Protein AF-0000000070201111 (afdb_homodimer)

Organism: Mizuhopecten yessoensis (NCBI:txid6573)

Structure (mmCIF, N/CA/C/O backbone):
data_AF-0000000070201111-model_v1
#
loop_
_entity.id
_entity.type
_entity.pdbx_description
1 polymer 'Uncharacterized protein'
#
loop_
_atom_site.group_PDB
_atom_site.id
_atom_site.type_symbol
_atom_site.label_atom_id
_atom_site.label_alt_id
_atom_site.label_comp_id
_atom_site.label_asym_id
_atom_site.label_entity_id
_atom_site.label_seq_id
_atom_site.pdbx_PDB_ins_code
_atom_site.Cartn_x
_atom_site.Cartn_y
_atom_site.Cartn_z
_atom_site.occupancy
_atom_site.B_iso_or_equiv
_atom_site.auth_seq_id
_atom_site.auth_comp_id
_atom_site.auth_asym_id
_atom_site.auth_atom_id
_atom_site.pdbx_PDB_model_num
ATOM 1 N N . MET A 1 1 ? -10.344 -22.188 -8.617 1 45.38 1 MET A N 1
ATOM 2 C CA . MET A 1 1 ? -10.422 -20.734 -8.617 1 45.38 1 MET A CA 1
ATOM 3 C C . MET A 1 1 ? -11.766 -20.266 -9.18 1 45.38 1 MET A C 1
ATOM 5 O O . MET A 1 1 ? -12.125 -20.609 -10.305 1 45.38 1 MET A O 1
ATOM 9 N N . GLN A 1 2 ? -12.688 -19.766 -8.352 1 54.12 2 GLN A N 1
ATOM 10 C CA . GLN A 1 2 ? -13.961 -19.328 -8.914 1 54.12 2 GLN A CA 1
ATOM 11 C C . GLN A 1 2 ? -13.805 -18.016 -9.68 1 54.12 2 GLN A C 1
ATOM 13 O O . GLN A 1 2 ? -13.219 -17.062 -9.18 1 54.12 2 GLN A O 1
ATOM 18 N N . GLN A 1 3 ? -14.055 -18 -10.938 1 60 3 GLN A N 1
ATOM 19 C CA . GLN A 1 3 ? -13.961 -16.906 -11.906 1 60 3 GLN A CA 1
ATOM 20 C C . GLN A 1 3 ? -14.594 -15.625 -11.359 1 60 3 GLN A C 1
ATOM 22 O O . GLN A 1 3 ? -14 -14.547 -11.438 1 60 3 GLN A O 1
ATOM 27 N N . PRO A 1 4 ? -15.648 -15.719 -10.875 1 56.75 4 PRO A N 1
ATOM 28 C CA . PRO A 1 4 ? -16.312 -14.484 -10.422 1 56.75 4 PRO A CA 1
ATOM 29 C C . PRO A 1 4 ? -15.508 -13.742 -9.359 1 56.75 4 PRO A C 1
ATOM 31 O O . PRO A 1 4 ? -15.516 -12.508 -9.32 1 56.75 4 PRO A O 1
ATOM 34 N N . THR A 1 5 ? -14.75 -14.5 -8.625 1 64.06 5 THR A N 1
ATOM 35 C CA . THR A 1 5 ? -13.992 -13.883 -7.539 1 64.06 5 THR A CA 1
ATOM 36 C C . THR A 1 5 ? -12.773 -13.148 -8.078 1 64.06 5 THR A C 1
ATOM 38 O O . THR A 1 5 ? -12.414 -12.078 -7.586 1 64.06 5 THR A O 1
ATOM 41 N N . VAL A 1 6 ? -12.305 -13.562 -9.297 1 72.06 6 VAL A N 1
ATOM 42 C CA . VAL A 1 6 ? -11.117 -12.938 -9.867 1 72.06 6 VAL A CA 1
ATOM 43 C C . VAL A 1 6 ? -11.5 -11.609 -10.516 1 72.06 6 VAL A C 1
ATOM 45 O O . VAL A 1 6 ? -10.688 -10.68 -10.57 1 72.06 6 VAL A O 1
ATOM 48 N N . SER A 1 7 ? -12.703 -11.578 -10.82 1 80.19 7 SER A N 1
ATOM 49 C CA . SER A 1 7 ? -13.188 -10.375 -11.477 1 80.19 7 SER A CA 1
ATOM 50 C C . SER A 1 7 ? -13.156 -9.172 -10.531 1 80.19 7 SER A C 1
ATOM 52 O O . SER A 1 7 ? -13.156 -8.023 -10.984 1 80.19 7 SER A O 1
ATOM 54 N N . GLU A 1 8 ? -13.078 -9.523 -9.281 1 86.69 8 GLU A N 1
ATOM 55 C CA . GLU A 1 8 ? -13.008 -8.422 -8.328 1 86.69 8 GLU A CA 1
ATOM 56 C C . GLU A 1 8 ? -11.727 -7.609 -8.516 1 86.69 8 GLU A C 1
ATOM 58 O O . GLU A 1 8 ? -11.68 -6.426 -8.18 1 86.69 8 GLU A O 1
ATOM 63 N N . LEU A 1 9 ? -10.758 -8.242 -9.109 1 90.5 9 LEU A N 1
ATOM 64 C CA . LEU A 1 9 ? -9.461 -7.598 -9.273 1 90.5 9 LEU A CA 1
ATOM 65 C C . LEU A 1 9 ? -9.555 -6.41 -10.219 1 90.5 9 LEU A C 1
ATOM 67 O O . LEU A 1 9 ? -8.82 -5.43 -10.078 1 90.5 9 LEU A O 1
ATOM 71 N N . HIS A 1 10 ? -10.602 -6.43 -11.039 1 87.88 10 HIS A N 1
ATOM 72 C CA . HIS A 1 10 ? -10.82 -5.34 -11.984 1 87.88 10 HIS A CA 1
ATOM 73 C C . HIS A 1 10 ? -11.406 -4.117 -11.281 1 87.88 10 HIS A C 1
ATOM 75 O O . HIS A 1 10 ? -11.281 -2.994 -11.773 1 87.88 10 HIS A O 1
ATOM 81 N N . ARG A 1 11 ? -11.867 -4.391 -10.195 1 88.25 11 ARG A N 1
ATOM 82 C CA . ARG A 1 11 ? -12.68 -3.336 -9.602 1 88.25 11 ARG A CA 1
ATOM 83 C C . ARG A 1 11 ? -11.906 -2.588 -8.523 1 88.25 11 ARG A C 1
ATOM 85 O O . ARG A 1 11 ? -12.32 -1.514 -8.078 1 88.25 11 ARG A O 1
ATOM 92 N N . TYR A 1 12 ? -10.805 -3.158 -8.172 1 91.88 12 TYR A N 1
ATOM 93 C CA . TYR A 1 12 ? -10.07 -2.484 -7.102 1 91.88 12 TYR A CA 1
ATOM 94 C C . TYR A 1 12 ? -9.438 -1.189 -7.605 1 91.88 12 TYR A C 1
ATOM 96 O O . TYR A 1 12 ? -8.586 -1.21 -8.5 1 91.88 12 TYR A O 1
ATOM 104 N N . LYS A 1 13 ? -9.898 -0.039 -6.988 1 92.69 13 LYS A N 1
ATOM 105 C CA . LYS A 1 13 ? -9.281 1.228 -7.375 1 92.69 13 LYS A CA 1
ATOM 106 C C . LYS A 1 13 ? -7.926 1.411 -6.691 1 92.69 13 LYS A C 1
ATOM 108 O O . LYS A 1 13 ? -6.953 1.811 -7.332 1 92.69 13 LYS A O 1
ATOM 113 N N . ILE A 1 14 ? -7.871 1.127 -5.379 1 95.69 14 ILE A N 1
ATOM 114 C CA . ILE A 1 14 ? -6.652 1.154 -4.574 1 95.69 14 ILE A CA 1
ATOM 115 C C . ILE A 1 14 ? -6.52 -0.149 -3.791 1 95.69 14 ILE A C 1
ATOM 117 O O . ILE A 1 14 ? -6.953 -0.235 -2.641 1 95.69 14 ILE A O 1
ATOM 121 N N . PRO A 1 15 ? -5.867 -1.054 -4.375 1 96 15 PRO A N 1
ATOM 122 C CA . PRO A 1 15 ? -5.77 -2.348 -3.697 1 96 15 PRO A CA 1
ATOM 123 C C . PRO A 1 15 ? -4.789 -2.33 -2.529 1 96 15 PRO A C 1
ATOM 125 O O . PRO A 1 15 ? -3.832 -1.551 -2.535 1 96 15 PRO A O 1
ATOM 128 N N . LYS A 1 16 ? -5.09 -3.172 -1.552 1 96.81 16 LYS A N 1
ATOM 129 C CA . LYS A 1 16 ? -4.145 -3.389 -0.461 1 96.81 16 LYS A CA 1
ATOM 130 C C . LYS A 1 16 ? -2.822 -3.945 -0.983 1 96.81 16 LYS A C 1
ATOM 132 O O . LYS A 1 16 ? -2.795 -4.641 -2 1 96.81 16 LYS A O 1
ATOM 137 N N . PRO A 1 17 ? -1.765 -3.746 -0.282 1 97.25 17 PRO A N 1
ATOM 138 C CA . PRO A 1 17 ? -0.428 -4.09 -0.773 1 97.25 17 PRO A CA 1
ATOM 139 C C . PRO A 1 17 ? -0.275 -5.578 -1.077 1 97.25 17 PRO A C 1
ATOM 141 O O . PRO A 1 17 ? 0.301 -5.945 -2.104 1 97.25 17 PRO A O 1
ATOM 144 N N . PRO A 1 18 ? -0.85 -6.477 -0.231 1 98.19 18 PRO A N 1
ATOM 145 C CA . PRO A 1 18 ? -0.664 -7.891 -0.569 1 98.19 18 PRO A CA 1
ATOM 146 C C . PRO A 1 18 ? -1.235 -8.25 -1.938 1 98.19 18 PRO A C 1
ATOM 148 O O . PRO A 1 18 ? -0.669 -9.086 -2.646 1 98.19 18 PRO A O 1
ATOM 151 N N . ILE A 1 19 ? -2.346 -7.59 -2.32 1 97.69 19 ILE A N 1
ATOM 152 C CA . ILE A 1 19 ? -2.971 -7.855 -3.611 1 97.69 19 ILE A CA 1
ATOM 153 C C . ILE A 1 19 ? -2.039 -7.41 -4.738 1 97.69 19 ILE A C 1
ATOM 155 O O . ILE A 1 19 ? -1.784 -8.172 -5.676 1 97.69 19 ILE A O 1
ATOM 159 N N . VAL A 1 20 ? -1.514 -6.266 -4.594 1 98 20 VAL A N 1
ATOM 160 C CA . VAL A 1 20 ? -0.636 -5.703 -5.613 1 98 20 VAL A CA 1
ATOM 161 C C . VAL A 1 20 ? 0.62 -6.559 -5.746 1 98 20 VAL A C 1
ATOM 163 O O . VAL A 1 20 ? 0.966 -6.996 -6.848 1 98 20 VAL A O 1
ATOM 166 N N . ASP A 1 21 ? 1.238 -6.836 -4.621 1 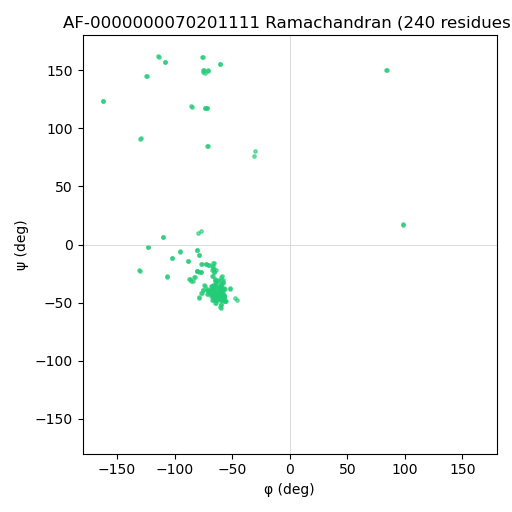98.56 21 ASP A N 1
ATOM 167 C CA . ASP A 1 21 ? 2.506 -7.559 -4.641 1 98.56 21 ASP A CA 1
ATOM 168 C C . ASP A 1 21 ? 2.34 -8.945 -5.262 1 98.56 21 ASP A C 1
ATOM 170 O O . ASP A 1 21 ? 3.188 -9.391 -6.039 1 98.56 21 ASP A O 1
ATOM 174 N N . VAL A 1 22 ? 1.248 -9.602 -4.965 1 98.38 22 VAL A N 1
ATOM 175 C CA . VAL A 1 22 ? 0.994 -10.945 -5.492 1 98.38 22 VAL A CA 1
ATOM 176 C C . VAL A 1 22 ? 0.757 -10.867 -7 1 98.38 22 VAL A C 1
ATOM 178 O O . VAL A 1 22 ? 1.253 -11.703 -7.754 1 98.38 22 VAL A O 1
ATOM 181 N N . MET A 1 23 ? 0.069 -9.844 -7.438 1 97.69 23 MET A N 1
ATOM 182 C CA . MET A 1 23 ? -0.231 -9.742 -8.867 1 97.69 23 MET A CA 1
ATOM 183 C C . MET A 1 23 ? 1.01 -9.352 -9.656 1 97.69 23 MET A C 1
ATOM 185 O O . MET A 1 23 ? 1.219 -9.828 -10.773 1 97.69 23 MET A O 1
ATOM 189 N N . VAL A 1 24 ? 1.823 -8.531 -9.086 1 98.5 24 VAL A N 1
ATOM 190 C CA . VAL A 1 24 ? 3.1 -8.203 -9.711 1 98.5 24 VAL A CA 1
ATOM 191 C C . VAL A 1 24 ? 3.957 -9.461 -9.828 1 98.5 24 VAL A C 1
ATOM 193 O O . VAL A 1 24 ? 4.512 -9.75 -10.891 1 98.5 24 VAL A O 1
ATOM 196 N N . ALA A 1 25 ? 3.996 -10.219 -8.742 1 98.69 25 ALA A N 1
ATOM 197 C CA . ALA A 1 25 ? 4.75 -11.469 -8.734 1 98.69 25 ALA A CA 1
ATOM 198 C C . ALA A 1 25 ? 4.238 -12.422 -9.812 1 98.69 25 ALA A C 1
ATOM 200 O O . ALA A 1 25 ? 5.023 -12.992 -10.57 1 98.69 25 ALA A O 1
ATOM 201 N N . THR A 1 26 ? 2.953 -12.547 -9.898 1 97.81 26 THR A N 1
ATOM 202 C CA . THR A 1 26 ? 2.305 -13.438 -10.859 1 97.81 26 THR A CA 1
ATOM 203 C C . THR A 1 26 ? 2.678 -13.055 -12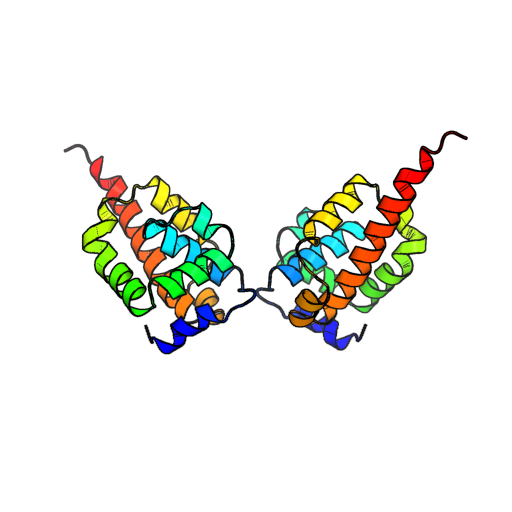.289 1 97.81 26 THR A C 1
ATOM 205 O O . THR A 1 26 ? 3.174 -13.883 -13.047 1 97.81 26 THR A O 1
ATOM 208 N N . PHE A 1 27 ? 2.582 -11.828 -12.594 1 97.75 27 PHE A N 1
ATOM 209 C CA . PHE A 1 27 ? 2.785 -11.414 -13.977 1 97.75 27 PHE A CA 1
ATOM 210 C C . PHE A 1 27 ? 4.27 -11.312 -14.297 1 97.75 27 PHE A C 1
ATOM 212 O O . PHE A 1 27 ? 4.668 -11.406 -15.461 1 97.75 27 PHE A O 1
ATOM 219 N N . THR A 1 28 ? 5.066 -11.141 -13.297 1 98.44 28 THR A N 1
ATOM 220 C CA . THR A 1 28 ? 6.508 -11.25 -13.5 1 98.44 28 THR A CA 1
ATOM 221 C C . THR A 1 28 ? 6.887 -12.648 -13.969 1 98.44 28 THR A C 1
ATOM 223 O O . THR A 1 28 ? 7.645 -12.805 -14.93 1 98.44 28 THR A O 1
ATOM 226 N N . LEU A 1 29 ? 6.297 -13.664 -13.367 1 97.75 29 LEU A N 1
ATOM 227 C CA . LEU A 1 29 ? 6.566 -15.039 -13.781 1 97.75 29 LEU A CA 1
ATOM 228 C C . LEU A 1 29 ? 6.047 -15.297 -15.195 1 97.75 29 LEU A C 1
ATOM 230 O O . LEU A 1 29 ? 6.691 -16 -15.977 1 97.75 29 LEU A O 1
ATOM 234 N N . LEU A 1 30 ? 4.969 -14.664 -15.484 1 96.19 30 LEU A N 1
ATOM 235 C CA . LEU A 1 30 ? 4.344 -14.891 -16.781 1 96.19 30 LEU A CA 1
ATOM 236 C C . LEU A 1 30 ? 5.047 -14.086 -17.875 1 96.19 30 LEU A C 1
ATOM 238 O O . LEU A 1 30 ? 4.629 -14.109 -19.031 1 96.19 30 LEU A O 1
ATOM 242 N N . GLY A 1 31 ? 6.004 -13.258 -17.484 1 95.75 31 GLY A N 1
ATOM 243 C CA . GLY A 1 31 ? 6.879 -12.641 -18.469 1 95.75 31 GLY A CA 1
ATOM 244 C C . GLY A 1 31 ? 6.465 -11.227 -18.828 1 95.75 31 GLY A C 1
ATOM 245 O O . GLY A 1 31 ? 6.852 -10.703 -19.875 1 95.75 31 GLY A O 1
ATOM 246 N N . GLU A 1 32 ? 5.645 -10.656 -18 1 96.44 32 GLU A N 1
ATOM 247 C CA . GLU A 1 32 ? 5.227 -9.273 -18.234 1 96.44 32 GLU A CA 1
ATOM 248 C C . GLU A 1 32 ? 6.344 -8.289 -17.906 1 96.44 32 GLU A C 1
ATOM 250 O O . GLU A 1 32 ? 7.125 -8.523 -16.984 1 96.44 32 GLU A O 1
ATOM 255 N N . SER A 1 33 ? 6.391 -7.156 -18.641 1 96.69 33 SER A N 1
ATOM 256 C CA . SER A 1 33 ? 7.43 -6.148 -18.438 1 96.69 33 SER A CA 1
ATOM 257 C C . SER A 1 33 ? 7.23 -5.402 -17.125 1 96.69 33 SER A C 1
ATOM 259 O O . SER A 1 33 ? 6.098 -5.148 -16.719 1 96.69 33 SER A O 1
ATOM 261 N N . LYS A 1 34 ? 8.328 -4.984 -16.562 1 96.25 34 LYS A N 1
ATOM 262 C CA . LYS A 1 34 ? 8.297 -4.219 -15.32 1 96.25 34 LYS A CA 1
ATOM 263 C C . LYS A 1 34 ? 7.555 -2.9 -15.5 1 96.25 34 LYS A C 1
ATOM 265 O O . LYS A 1 34 ? 6.891 -2.424 -14.578 1 96.25 34 LYS A O 1
ATOM 270 N N . ASP A 1 35 ? 7.656 -2.398 -16.719 1 97.06 35 ASP A N 1
ATOM 271 C CA . ASP A 1 35 ? 6.988 -1.136 -17.016 1 97.06 35 ASP A CA 1
ATOM 272 C C . ASP A 1 35 ? 5.469 -1.279 -16.906 1 97.06 35 ASP A C 1
ATOM 274 O O . ASP A 1 35 ? 4.785 -0.369 -16.438 1 97.06 35 ASP A O 1
ATOM 278 N N . ASN A 1 36 ? 4.969 -2.404 -17.344 1 95.94 36 ASN A N 1
ATOM 279 C CA . ASN A 1 36 ? 3.533 -2.668 -17.297 1 95.94 36 ASN A CA 1
ATOM 280 C C . ASN A 1 36 ? 3.057 -2.924 -15.867 1 95.94 36 ASN A C 1
ATOM 282 O O . ASN A 1 36 ? 1.866 -2.793 -15.57 1 95.94 36 ASN A O 1
ATOM 286 N N . LEU A 1 37 ? 4.031 -3.213 -14.977 1 97.62 37 LEU A N 1
ATOM 287 C CA . LEU A 1 37 ? 3.658 -3.668 -13.641 1 97.62 37 LEU A CA 1
ATOM 288 C C . LEU A 1 37 ? 3.969 -2.602 -12.594 1 97.62 37 LEU A C 1
ATOM 290 O O . LEU A 1 37 ? 3.795 -2.832 -11.391 1 97.62 37 LEU A O 1
ATOM 294 N N . LYS A 1 38 ? 4.383 -1.428 -13.07 1 96.19 38 LYS A N 1
ATOM 295 C CA . LYS A 1 38 ? 4.852 -0.359 -12.188 1 96.19 38 LYS A CA 1
ATOM 296 C C . LYS A 1 38 ? 3.701 0.225 -11.375 1 96.19 38 LYS A C 1
ATOM 298 O O . LYS A 1 38 ? 3.879 0.581 -10.211 1 96.19 38 LYS A O 1
ATOM 303 N N . VAL A 1 39 ? 2.557 0.372 -12.016 1 95.56 39 VAL A N 1
ATOM 304 C CA . VAL A 1 39 ? 1.379 0.959 -11.383 1 95.56 39 VAL A CA 1
ATOM 305 C C . VAL A 1 39 ? 0.203 -0.011 -11.477 1 95.56 39 VAL A C 1
ATOM 307 O O . VAL A 1 39 ? 0.049 -0.712 -12.477 1 95.56 39 VAL A O 1
ATOM 310 N N . TRP A 1 40 ? -0.595 -0.01 -10.461 1 97 40 TRP A N 1
ATOM 311 C CA . TRP A 1 40 ? -1.724 -0.931 -10.383 1 97 40 TRP A CA 1
ATOM 312 C C . TRP A 1 40 ? -2.572 -0.859 -11.648 1 97 40 TRP A C 1
ATOM 314 O O . TRP A 1 40 ? -3.051 -1.884 -12.141 1 97 40 TRP A O 1
ATOM 324 N N . LYS A 1 41 ? -2.74 0.271 -12.172 1 95.31 41 LYS A N 1
ATOM 325 C CA . LYS A 1 41 ? -3.549 0.442 -13.375 1 95.31 41 LYS A CA 1
ATOM 326 C C . LYS A 1 41 ? -2.99 -0.379 -14.531 1 95.31 41 LYS A C 1
ATOM 328 O O . LYS A 1 41 ? -3.748 -0.889 -15.367 1 95.31 41 LYS A O 1
ATOM 333 N N . GLY A 1 42 ? -1.677 -0.476 -14.617 1 96.88 42 GLY A N 1
ATOM 334 C CA . GLY A 1 42 ? -1.068 -1.336 -15.617 1 96.88 42 GLY A CA 1
ATOM 335 C C . GLY A 1 42 ? -1.459 -2.793 -15.469 1 96.88 42 GLY A C 1
ATOM 336 O O . GLY A 1 42 ? -1.753 -3.467 -16.469 1 96.88 42 GLY A O 1
ATOM 337 N N . ILE A 1 43 ? -1.523 -3.275 -14.281 1 96.81 43 ILE A N 1
ATOM 338 C CA . ILE A 1 43 ? -1.898 -4.652 -13.984 1 96.81 43 ILE A CA 1
ATOM 339 C C . ILE A 1 43 ? -3.367 -4.875 -14.336 1 96.81 43 ILE A C 1
ATOM 341 O O . ILE A 1 43 ? -3.719 -5.887 -14.953 1 96.81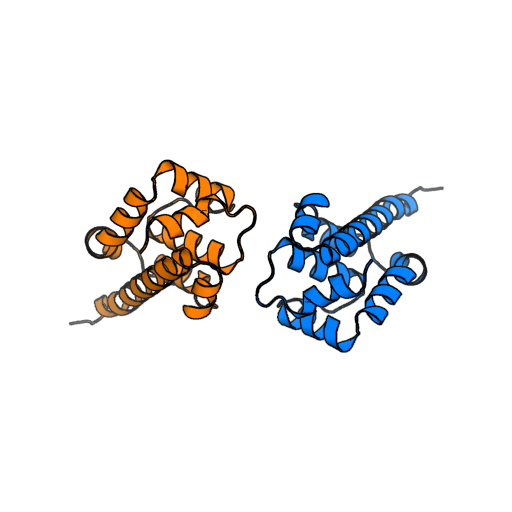 43 ILE A O 1
ATOM 345 N N . GLN A 1 44 ? -4.168 -3.918 -14.008 1 94.81 44 GLN A N 1
ATOM 346 C CA . GLN A 1 44 ? -5.586 -4.012 -14.344 1 94.81 44 GLN A CA 1
ATOM 347 C C . GLN A 1 44 ? -5.789 -4.082 -15.852 1 94.81 44 GLN A C 1
ATOM 349 O O . GLN A 1 44 ? -6.629 -4.844 -16.328 1 94.81 44 GLN A O 1
ATOM 354 N N . THR A 1 45 ? -5.031 -3.238 -16.516 1 94.62 45 THR A N 1
ATOM 355 C CA . THR A 1 45 ? -5.109 -3.236 -17.969 1 94.62 45 THR A CA 1
ATOM 356 C C . THR A 1 45 ? -4.754 -4.609 -18.531 1 94.62 45 THR A C 1
ATOM 358 O O . THR A 1 45 ? -5.426 -5.109 -19.438 1 94.62 45 THR A O 1
ATOM 361 N N . LEU A 1 46 ? -3.723 -5.238 -18 1 94.19 46 LEU A N 1
ATOM 362 C CA . LEU A 1 46 ? -3.318 -6.574 -18.422 1 94.19 46 LEU A CA 1
ATOM 363 C C . LEU A 1 46 ? -4.43 -7.586 -18.188 1 94.19 46 LEU A C 1
ATOM 365 O O . LEU A 1 46 ? -4.746 -8.398 -19.047 1 94.19 46 LEU A O 1
ATOM 369 N N . LEU A 1 47 ? -5.066 -7.551 -17.047 1 93.19 47 LEU A N 1
ATOM 370 C CA . LEU A 1 47 ? -6.152 -8.453 -16.688 1 93.19 47 LEU A CA 1
ATOM 371 C C . LEU A 1 47 ? -7.332 -8.297 -17.641 1 93.19 47 LEU A C 1
ATOM 373 O O . LEU A 1 47 ? -7.93 -9.289 -18.062 1 93.19 47 LEU A O 1
ATOM 377 N N . ARG A 1 48 ? -7.605 -7.031 -17.938 1 91.88 48 ARG A N 1
ATOM 378 C CA . ARG A 1 48 ? -8.719 -6.758 -18.844 1 91.88 48 ARG A CA 1
ATOM 379 C C . ARG A 1 48 ? -8.406 -7.254 -20.266 1 91.88 48 ARG A C 1
ATOM 381 O O . ARG A 1 48 ? -9.266 -7.844 -20.922 1 91.88 48 ARG A O 1
ATOM 388 N N . LYS A 1 49 ? -7.207 -6.996 -20.719 1 93.88 49 LYS A N 1
ATOM 389 C CA . LYS A 1 49 ? -6.789 -7.34 -22.078 1 93.88 49 LYS A CA 1
ATOM 390 C C . LYS A 1 49 ? -6.719 -8.852 -22.266 1 93.88 49 LYS A C 1
ATOM 392 O O . LYS A 1 49 ? -7.188 -9.383 -23.281 1 93.88 49 LYS A O 1
ATOM 397 N N . LEU A 1 50 ? -6.125 -9.578 -21.391 1 91.56 50 LEU A N 1
ATOM 398 C CA . LEU A 1 50 ? -5.938 -11.016 -21.484 1 91.56 50 LEU A CA 1
ATOM 399 C C . LEU A 1 50 ? -7.238 -11.758 -21.188 1 91.56 50 LEU A C 1
ATOM 401 O O . LEU A 1 50 ? -7.566 -12.734 -21.875 1 91.56 50 LEU A O 1
ATOM 405 N N . GLY A 1 51 ? -7.91 -11.25 -20.25 1 89.44 51 GLY A N 1
ATOM 406 C CA . GLY A 1 51 ? -9.078 -11.953 -19.734 1 89.44 51 GLY A CA 1
ATOM 407 C C . GLY A 1 51 ? -8.734 -12.992 -18.688 1 89.44 51 GLY A C 1
ATOM 408 O O . GLY A 1 51 ? -7.684 -13.633 -18.75 1 89.44 51 GLY A O 1
ATOM 409 N N . LEU A 1 52 ? -9.68 -13.195 -17.797 1 84.19 52 LEU A N 1
ATOM 410 C CA . LEU A 1 52 ? -9.438 -14.078 -16.672 1 84.19 52 LEU A CA 1
ATOM 411 C C . LEU A 1 52 ? -9.18 -15.508 -17.141 1 84.19 52 LEU A C 1
ATOM 413 O O . LEU A 1 52 ? -8.281 -16.172 -16.625 1 84.19 52 LEU A O 1
ATOM 417 N N . LYS A 1 53 ? -9.891 -15.945 -18.062 1 88.12 53 LYS A N 1
ATOM 418 C CA . LYS A 1 53 ? -9.734 -17.297 -18.562 1 88.12 53 LYS A CA 1
ATOM 419 C C . LYS A 1 53 ? -8.336 -17.516 -19.141 1 88.12 53 LYS A C 1
ATOM 421 O O . LYS A 1 53 ? -7.723 -18.562 -18.922 1 88.12 53 LYS A O 1
ATOM 426 N N . SER A 1 54 ? -7.859 -16.5 -19.875 1 93.06 54 SER A N 1
ATOM 427 C CA . SER A 1 54 ? -6.523 -16.578 -20.469 1 93.06 54 SER A CA 1
ATOM 428 C C . SER A 1 54 ? -5.445 -16.609 -19.391 1 93.06 54 SER A C 1
ATOM 430 O O . SER A 1 54 ? -4.488 -17.375 -19.469 1 93.06 54 SER A O 1
ATOM 432 N N . VAL A 1 55 ? -5.582 -15.805 -18.375 1 92.38 55 VAL A N 1
ATOM 433 C CA . VAL A 1 55 ? -4.609 -15.766 -17.281 1 92.38 55 VAL A CA 1
ATOM 434 C C . VAL A 1 55 ? -4.582 -17.109 -16.562 1 92.38 55 VAL A C 1
ATOM 436 O O . VAL A 1 55 ? -3.512 -17.672 -16.328 1 92.38 55 VAL A O 1
ATOM 439 N N . ILE A 1 56 ? -5.707 -17.578 -16.266 1 90.69 56 ILE A N 1
ATOM 440 C CA . ILE A 1 56 ? -5.82 -18.859 -15.57 1 90.69 56 ILE A CA 1
ATOM 441 C C . ILE A 1 56 ? -5.195 -19.969 -16.422 1 90.69 56 ILE A C 1
ATOM 443 O O . ILE A 1 56 ? -4.477 -20.828 -15.898 1 90.69 56 ILE A O 1
ATOM 447 N N . SER A 1 57 ? -5.551 -19.938 -17.656 1 94.19 57 SER A N 1
ATOM 448 C CA . SER A 1 57 ? -4.973 -20.922 -18.562 1 94.19 57 SER A CA 1
ATOM 449 C C . SER A 1 57 ? -3.451 -20.844 -18.562 1 94.19 57 SER A C 1
ATOM 451 O O . SER A 1 57 ? -2.777 -21.875 -18.531 1 94.19 57 SER A O 1
ATOM 453 N N . ARG A 1 58 ? -2.885 -19.734 -18.609 1 94.19 58 ARG A N 1
ATOM 454 C CA . ARG A 1 58 ? -1.438 -19.531 -18.594 1 94.19 58 ARG A CA 1
ATOM 455 C C . ARG A 1 58 ? -0.829 -20.047 -17.281 1 94.19 58 ARG A C 1
ATOM 457 O O . ARG A 1 58 ? 0.204 -20.719 -17.297 1 94.19 58 ARG A O 1
ATOM 464 N N . VAL A 1 59 ? -1.477 -19.719 -16.219 1 95.19 59 VAL A N 1
ATOM 465 C CA . VAL A 1 59 ? -1.04 -20.156 -14.898 1 95.19 59 VAL A CA 1
ATOM 466 C C . VAL A 1 59 ? -1.037 -21.688 -14.844 1 95.19 59 VAL A C 1
ATOM 468 O O . VAL A 1 59 ? -0.093 -22.297 -14.328 1 95.19 59 VAL A O 1
ATOM 471 N N . ARG A 1 60 ? -2.016 -22.234 -15.359 1 94.75 60 ARG A N 1
ATOM 472 C CA . ARG A 1 60 ? -2.156 -23.688 -15.328 1 94.75 60 ARG A CA 1
ATOM 473 C C . ARG A 1 60 ? -1.088 -24.359 -16.188 1 94.75 60 ARG A C 1
ATOM 475 O O . ARG A 1 60 ? -0.552 -25.406 -15.805 1 94.75 60 ARG A O 1
ATOM 482 N N . GLN A 1 61 ? -0.788 -23.781 -17.234 1 96.5 61 GLN A N 1
ATOM 483 C CA . GLN A 1 61 ? 0.138 -24.391 -18.172 1 96.5 61 GLN A CA 1
ATOM 484 C C . GLN A 1 61 ? 1.583 -24.031 -17.859 1 96.5 61 GLN A C 1
ATOM 486 O O . GLN A 1 61 ? 2.518 -24.656 -18.344 1 96.5 61 GLN A O 1
ATOM 491 N N . PHE A 1 62 ? 1.769 -23.094 -17.062 1 97.31 62 PHE A N 1
ATOM 492 C CA . PHE A 1 62 ? 3.066 -22.484 -16.797 1 97.31 62 PHE A CA 1
ATOM 493 C C . PHE A 1 62 ? 4.07 -23.531 -16.328 1 97.31 62 PHE A C 1
ATOM 495 O O . PHE A 1 62 ? 5.199 -23.578 -16.812 1 97.31 62 PHE A O 1
ATOM 502 N N . PRO A 1 63 ? 3.74 -24.406 -15.367 1 95.19 63 PRO A N 1
ATOM 503 C CA . PRO A 1 63 ? 4.738 -25.344 -14.852 1 95.19 63 PRO A CA 1
ATOM 504 C C . PRO A 1 63 ? 5.363 -26.203 -15.953 1 95.19 63 PRO A C 1
ATOM 506 O O . PRO A 1 63 ? 6.57 -26.438 -15.938 1 95.19 63 PRO A O 1
ATOM 509 N N . GLU A 1 64 ? 4.609 -26.609 -16.906 1 94.94 64 GLU A N 1
ATOM 510 C CA . GLU A 1 64 ? 5.082 -27.516 -17.938 1 94.94 64 GLU A CA 1
ATOM 511 C C . GLU A 1 64 ? 5.727 -26.734 -19.094 1 94.94 64 GLU A C 1
ATOM 513 O O . GLU A 1 64 ? 6.711 -27.188 -19.672 1 94.94 64 GLU A O 1
ATOM 518 N N . LYS A 1 65 ? 5.277 -25.562 -19.297 1 93.38 65 LYS A N 1
ATOM 519 C CA . LYS A 1 65 ? 5.629 -24.906 -20.562 1 93.38 65 LYS A CA 1
ATOM 520 C C . LYS A 1 65 ? 6.66 -23.797 -20.344 1 93.38 65 LYS A C 1
ATOM 522 O O . LYS A 1 65 ? 7.457 -23.5 -21.234 1 93.38 65 LYS A O 1
ATOM 527 N N . GLN A 1 66 ? 6.637 -23.219 -19.141 1 94 66 GLN A N 1
ATOM 528 C CA . GLN A 1 66 ? 7.379 -21.969 -19.031 1 94 66 GLN A CA 1
ATOM 529 C C . GLN A 1 66 ? 8.305 -21.984 -17.828 1 94 66 GLN A C 1
ATOM 531 O O . GLN A 1 66 ? 9.289 -21.25 -17.781 1 94 66 GLN A O 1
ATOM 536 N N . ALA A 1 67 ? 8.047 -22.812 -16.797 1 95.25 67 ALA A N 1
ATOM 537 C CA . ALA A 1 67 ? 8.773 -22.781 -15.531 1 95.25 67 ALA A CA 1
ATOM 538 C C . ALA A 1 67 ? 10.266 -23 -15.75 1 95.25 67 ALA A C 1
ATOM 540 O O . ALA A 1 67 ? 11.102 -22.406 -15.055 1 95.25 67 ALA A O 1
ATOM 541 N N . GLN A 1 68 ? 10.625 -23.781 -16.75 1 93.12 68 GLN A N 1
ATOM 542 C CA . GLN A 1 68 ? 12.016 -24.141 -17.016 1 93.12 68 GLN A CA 1
ATOM 543 C C . GLN A 1 68 ? 12.797 -22.938 -17.547 1 93.12 68 GLN A C 1
ATOM 545 O O . GLN A 1 68 ? 14.031 -22.938 -17.516 1 93.12 68 GLN A O 1
ATOM 550 N N . TYR A 1 69 ? 12.117 -21.984 -18 1 94.31 69 TYR A N 1
ATOM 551 C CA . TYR A 1 69 ? 12.781 -20.812 -18.594 1 94.31 69 TYR A CA 1
ATOM 552 C C . TYR A 1 69 ? 12.945 -19.703 -17.562 1 94.31 69 TYR A C 1
ATOM 554 O O . TYR A 1 69 ? 13.555 -18.672 -17.844 1 94.31 69 TYR A O 1
ATOM 562 N N . VAL A 1 70 ? 12.422 -19.828 -16.391 1 95.94 70 VAL A N 1
ATOM 563 C CA . VAL A 1 70 ? 12.57 -18.828 -15.328 1 95.94 70 VAL A CA 1
ATOM 564 C C . VAL A 1 70 ? 13.875 -19.094 -14.57 1 95.94 70 VAL A C 1
ATOM 566 O O . VAL A 1 70 ? 14.086 -20.188 -14.039 1 95.94 70 VAL A O 1
ATOM 569 N N . ASP A 1 71 ? 14.734 -18.109 -14.617 1 94.69 71 ASP A N 1
ATOM 570 C CA . ASP A 1 71 ? 16 -18.281 -13.906 1 94.69 71 ASP A CA 1
ATOM 571 C C . ASP A 1 71 ? 15.812 -18.109 -12.398 1 94.69 71 ASP A C 1
ATOM 573 O O . ASP A 1 71 ? 14.812 -17.547 -11.953 1 94.69 71 ASP A O 1
ATOM 577 N N . GLU A 1 72 ? 16.734 -18.594 -11.656 1 94.75 72 GLU A N 1
ATOM 578 C CA . GLU A 1 72 ? 16.672 -18.578 -10.195 1 94.75 72 GLU A CA 1
ATOM 579 C C . GLU A 1 72 ? 16.609 -17.156 -9.656 1 94.75 72 GLU A C 1
ATOM 581 O O . GLU A 1 72 ? 15.938 -16.891 -8.656 1 94.75 72 GLU A O 1
ATOM 586 N N . SER A 1 73 ? 17.328 -16.25 -10.312 1 95.5 73 SER A N 1
ATOM 587 C CA . SER A 1 73 ? 17.328 -14.852 -9.875 1 95.5 73 SER A CA 1
ATOM 588 C C . SER A 1 73 ? 15.938 -14.25 -9.93 1 95.5 73 SER A C 1
ATOM 590 O O . SER A 1 73 ? 15.516 -13.555 -9 1 95.5 73 SER A O 1
ATOM 592 N N . THR A 1 74 ? 15.234 -14.516 -10.977 1 96.56 74 THR A N 1
ATOM 593 C CA . THR A 1 74 ? 13.859 -14.047 -11.109 1 96.56 74 THR A CA 1
ATOM 594 C C . THR A 1 74 ? 12.961 -14.695 -10.062 1 96.56 74 THR A C 1
ATOM 596 O O . THR A 1 74 ? 12.133 -14.023 -9.445 1 96.56 74 THR A O 1
ATOM 599 N N . ALA A 1 75 ? 13.102 -15.969 -9.844 1 97.31 75 ALA A N 1
ATOM 600 C CA . ALA A 1 75 ? 12.312 -16.703 -8.844 1 97.31 75 ALA A CA 1
ATOM 601 C C . ALA A 1 75 ? 12.539 -16.125 -7.449 1 97.31 75 ALA A C 1
ATOM 603 O O . ALA A 1 75 ? 11.594 -15.961 -6.68 1 97.31 75 ALA A O 1
ATOM 604 N N . MET A 1 76 ? 13.734 -15.74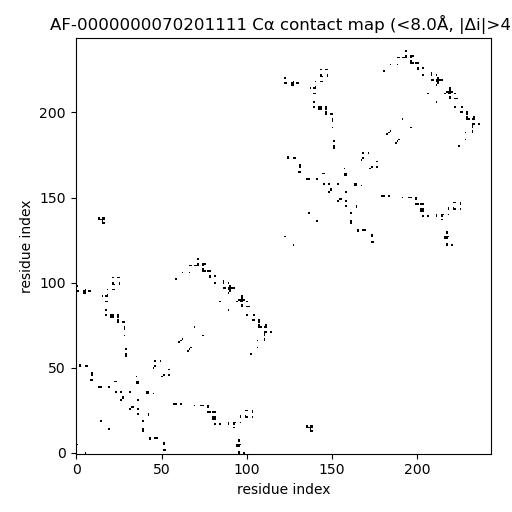2 -7.184 1 97.38 76 MET A N 1
ATOM 605 C CA . MET A 1 76 ? 14.07 -15.172 -5.883 1 97.38 76 MET A CA 1
ATOM 606 C C . MET A 1 76 ? 13.469 -13.781 -5.727 1 97.38 76 MET A C 1
ATOM 608 O O . MET A 1 76 ? 12.984 -13.43 -4.652 1 97.38 76 MET A O 1
ATOM 612 N N . GLU A 1 77 ? 13.578 -13.023 -6.785 1 97.69 77 GLU A N 1
ATOM 613 C CA . GLU A 1 77 ? 12.969 -11.703 -6.766 1 97.69 77 GLU A CA 1
ATOM 614 C C . GLU A 1 77 ? 11.469 -11.789 -6.48 1 97.69 77 GLU A C 1
ATOM 616 O O . GLU A 1 77 ? 10.945 -11.047 -5.648 1 97.69 77 GLU A O 1
ATOM 621 N N . VAL A 1 78 ? 10.805 -12.656 -7.152 1 98.25 78 VAL A N 1
ATOM 622 C CA . VAL A 1 78 ? 9.367 -12.867 -7.004 1 98.25 78 VAL A CA 1
ATOM 623 C C . VAL A 1 78 ? 9.062 -13.367 -5.594 1 98.25 78 VAL A C 1
ATOM 625 O O . VAL A 1 78 ? 8.109 -12.906 -4.957 1 98.25 78 VAL A O 1
ATOM 628 N N . GLN A 1 79 ? 9.844 -14.305 -5.074 1 97.94 79 GLN A N 1
ATOM 629 C CA . GLN A 1 79 ? 9.672 -14.805 -3.715 1 97.94 79 GLN A CA 1
ATOM 630 C C . GLN A 1 79 ? 9.789 -13.68 -2.693 1 97.94 79 GLN A C 1
ATOM 632 O O . GLN A 1 79 ? 9.031 -13.633 -1.724 1 97.94 79 GLN A O 1
ATOM 637 N N . ASP A 1 80 ? 10.711 -12.805 -2.926 1 97.94 80 ASP A N 1
ATOM 638 C CA . ASP A 1 80 ? 10.938 -11.695 -2.008 1 97.94 80 ASP A CA 1
ATOM 639 C C . ASP A 1 80 ? 9.727 -10.766 -1.966 1 97.94 80 ASP A C 1
ATOM 641 O O . ASP A 1 80 ? 9.438 -10.156 -0.931 1 97.94 80 ASP A O 1
ATOM 645 N N . MET A 1 81 ? 9.008 -10.625 -3.023 1 97.88 81 MET A N 1
ATOM 646 C CA . MET A 1 81 ? 7.855 -9.742 -3.119 1 97.88 81 MET A CA 1
ATOM 647 C C . MET A 1 81 ? 6.719 -10.227 -2.229 1 97.88 81 MET A C 1
ATOM 649 O O . MET A 1 81 ? 5.945 -9.422 -1.707 1 97.88 81 MET A O 1
ATOM 653 N N . ILE A 1 82 ? 6.695 -11.539 -1.994 1 98.31 82 ILE A N 1
ATOM 654 C CA . ILE A 1 82 ? 5.48 -12.039 -1.361 1 98.31 82 ILE A CA 1
ATOM 655 C C . ILE A 1 82 ? 5.832 -12.75 -0.057 1 98.31 82 ILE A C 1
ATOM 657 O O . ILE A 1 82 ? 4.945 -13.141 0.704 1 98.31 82 ILE A O 1
ATOM 661 N N . ARG A 1 83 ? 7.09 -12.867 0.312 1 97.44 83 ARG A N 1
ATOM 662 C CA . ARG A 1 83 ? 7.543 -13.664 1.449 1 97.44 83 ARG A CA 1
ATOM 663 C C . ARG A 1 83 ? 7.035 -13.078 2.762 1 97.44 83 ARG A C 1
ATOM 665 O O . ARG A 1 83 ? 6.965 -13.781 3.773 1 97.44 83 ARG A O 1
ATOM 672 N N . VAL A 1 84 ? 6.73 -11.82 2.781 1 96.25 84 VAL A N 1
ATOM 673 C CA . VAL A 1 84 ? 6.324 -11.141 4.008 1 96.25 84 VAL A CA 1
ATOM 674 C C . VAL A 1 84 ? 4.863 -11.469 4.324 1 96.25 84 VAL A C 1
ATOM 676 O O . VAL A 1 84 ? 4.371 -11.148 5.406 1 96.25 84 VAL A O 1
ATOM 679 N N . TYR A 1 85 ? 4.203 -12.109 3.406 1 97.62 85 TYR A N 1
ATOM 680 C CA . TYR A 1 85 ? 2.789 -12.43 3.58 1 97.62 85 TYR A CA 1
ATOM 681 C C . TYR A 1 85 ? 2.586 -13.922 3.814 1 97.62 85 TYR A C 1
ATOM 683 O O . TYR A 1 85 ? 3.418 -14.734 3.412 1 97.62 85 TYR A O 1
ATOM 691 N N . ASP A 1 86 ? 1.454 -14.18 4.441 1 96.62 86 ASP A N 1
ATOM 692 C CA . ASP A 1 86 ? 1.002 -15.57 4.465 1 96.62 86 ASP A CA 1
ATOM 693 C C . ASP A 1 86 ? -0.292 -15.734 3.672 1 96.62 86 ASP A C 1
ATOM 695 O O . ASP A 1 86 ? -0.991 -14.758 3.398 1 96.62 86 ASP A O 1
ATOM 699 N N . GLU A 1 87 ? -0.535 -16.969 3.344 1 97.06 87 GLU A N 1
ATOM 700 C CA . GLU A 1 87 ? -1.655 -17.297 2.465 1 97.06 87 GLU A CA 1
ATOM 701 C C . GLU A 1 87 ? -2.969 -16.75 3.025 1 97.06 87 GLU A C 1
ATOM 703 O O . GLU A 1 87 ? -3.744 -16.125 2.307 1 97.06 87 GLU A O 1
ATOM 708 N N . ASP A 1 88 ? -3.221 -17.016 4.328 1 97.25 88 ASP A N 1
ATOM 709 C CA . ASP A 1 88 ? -4.484 -16.641 4.953 1 97.25 88 ASP A CA 1
ATOM 710 C C . ASP A 1 88 ? -4.688 -15.125 4.906 1 97.25 88 ASP A C 1
ATOM 712 O O . ASP A 1 88 ? -5.785 -14.648 4.617 1 97.25 88 ASP A O 1
ATOM 716 N N . THR A 1 89 ? -3.656 -14.398 5.137 1 96.06 89 THR A N 1
ATOM 717 C CA . THR A 1 89 ? -3.715 -12.938 5.121 1 96.06 89 THR A CA 1
ATOM 718 C C . THR A 1 89 ? -4.07 -12.43 3.729 1 96.06 89 THR A C 1
ATOM 720 O O . THR A 1 89 ? -4.902 -11.531 3.586 1 96.06 89 THR A O 1
ATOM 723 N N . VAL A 1 90 ? -3.469 -12.961 2.697 1 97.38 90 VAL A N 1
ATOM 724 C CA . VAL A 1 90 ? -3.73 -12.531 1.329 1 97.38 90 VAL A CA 1
ATOM 725 C C . VAL A 1 90 ? -5.168 -12.875 0.944 1 97.38 90 VAL A C 1
ATOM 727 O O . VAL A 1 90 ? -5.867 -12.062 0.336 1 97.38 90 VAL A O 1
ATOM 730 N N . ARG A 1 91 ? -5.629 -14.07 1.372 1 96.5 91 ARG A N 1
ATOM 731 C CA . ARG A 1 91 ? -6.98 -14.523 1.064 1 96.5 91 ARG A CA 1
ATOM 732 C C . ARG A 1 91 ? -8.023 -13.633 1.732 1 96.5 91 ARG A C 1
ATOM 734 O O . ARG A 1 91 ? -9.102 -13.414 1.179 1 96.5 91 ARG A O 1
ATOM 741 N N . LEU A 1 92 ? -7.668 -13.195 2.93 1 94.81 92 LEU A N 1
ATOM 742 C CA . LEU A 1 92 ? -8.562 -12.281 3.623 1 94.81 92 LEU A CA 1
ATOM 743 C C . LEU A 1 92 ? -8.68 -10.953 2.871 1 94.81 92 LEU A C 1
ATOM 745 O O . LEU A 1 92 ? -9.734 -10.32 2.885 1 94.81 92 LEU A O 1
ATOM 749 N N . CYS A 1 93 ? -7.605 -10.57 2.158 1 95.38 93 CYS A N 1
ATOM 750 C CA . CYS A 1 93 ? -7.645 -9.359 1.353 1 95.38 93 CYS A CA 1
ATOM 751 C C . CYS A 1 93 ? -8.422 -9.586 0.063 1 95.38 93 CYS A C 1
ATOM 753 O O . CYS A 1 93 ? -9.172 -8.703 -0.376 1 95.38 93 CYS A O 1
ATOM 755 N N . SER A 1 94 ? -8.227 -10.688 -0.544 1 94.06 94 SER A N 1
ATOM 756 C CA . SER A 1 94 ? -8.883 -11.078 -1.789 1 94.06 94 SER A CA 1
ATOM 757 C C . SER A 1 94 ? -8.781 -12.578 -2.021 1 94.06 94 SER A C 1
ATOM 759 O O . SER A 1 94 ? -7.68 -13.125 -2.084 1 94.06 94 SER A O 1
ATOM 761 N N . PRO A 1 95 ? -9.914 -13.297 -2.197 1 94.31 95 PRO A N 1
ATOM 762 C CA . PRO A 1 95 ? -9.859 -14.727 -2.504 1 94.31 95 PRO A CA 1
ATOM 763 C C . PRO A 1 95 ? -9.07 -15.023 -3.779 1 94.31 95 PRO A C 1
ATOM 765 O O . PRO A 1 95 ? -8.281 -15.969 -3.812 1 94.31 95 PRO A O 1
ATOM 768 N N . ALA A 1 96 ? -9.195 -14.203 -4.777 1 94 96 ALA A N 1
ATOM 769 C CA . ALA A 1 96 ? -8.484 -14.414 -6.035 1 94 96 ALA A CA 1
ATOM 770 C C . ALA A 1 96 ? -6.98 -14.25 -5.844 1 94 96 ALA A C 1
ATOM 772 O O . ALA A 1 96 ? -6.195 -15.086 -6.297 1 94 96 ALA A O 1
ATOM 773 N N . ALA A 1 97 ? -6.582 -13.203 -5.094 1 95.38 97 ALA A N 1
ATOM 774 C CA . ALA A 1 97 ? -5.16 -13 -4.848 1 95.38 97 ALA A CA 1
ATOM 775 C C . ALA A 1 97 ? -4.57 -14.156 -4.043 1 95.38 97 ALA A C 1
ATOM 777 O O . ALA A 1 97 ? -3.41 -14.531 -4.238 1 95.38 97 ALA A O 1
ATOM 778 N N . GLY A 1 98 ? -5.438 -14.672 -3.158 1 96.44 98 GLY A N 1
ATOM 779 C CA . GLY A 1 98 ? -5.004 -15.836 -2.4 1 96.44 98 GLY A CA 1
ATOM 780 C C . GLY A 1 98 ? -4.641 -17.016 -3.277 1 96.44 98 GLY A C 1
ATOM 781 O O . GLY A 1 98 ? -3.631 -17.688 -3.043 1 96.44 98 GLY A O 1
ATOM 782 N N . THR A 1 99 ? -5.43 -17.266 -4.266 1 94.75 99 THR A N 1
ATOM 783 C CA . THR A 1 99 ? -5.16 -18.375 -5.191 1 94.75 99 THR A CA 1
ATOM 784 C C . THR A 1 99 ? -3.867 -18.125 -5.961 1 94.75 99 THR A C 1
ATOM 786 O O . THR A 1 99 ? -3.039 -19.031 -6.098 1 94.75 99 THR A O 1
ATOM 789 N N . PHE A 1 100 ? -3.674 -16.875 -6.395 1 96.12 100 PHE A N 1
ATOM 790 C CA . PHE A 1 100 ? -2.445 -16.547 -7.109 1 96.12 100 PHE A CA 1
ATOM 791 C C . PHE A 1 100 ? -1.237 -16.641 -6.188 1 96.12 100 PHE A C 1
ATOM 793 O O . PHE A 1 100 ? -0.164 -17.078 -6.609 1 96.12 100 PHE A O 1
ATOM 800 N N . TYR A 1 101 ? -1.391 -16.297 -5.012 1 98.25 101 TYR A N 1
ATOM 801 C CA . TYR A 1 101 ? -0.313 -16.375 -4.031 1 98.25 101 TYR A CA 1
ATOM 802 C C . TYR A 1 101 ? 0.174 -17.812 -3.883 1 98.25 101 TYR A C 1
ATOM 804 O O . TYR A 1 101 ? 1.38 -18.078 -3.91 1 98.25 101 TYR A O 1
ATOM 812 N N . VAL A 1 102 ? -0.774 -18.719 -3.646 1 97.75 102 VAL A N 1
ATOM 813 C CA . VAL A 1 102 ? -0.427 -20.125 -3.477 1 97.75 102 VAL A CA 1
ATOM 814 C C . VAL A 1 102 ? 0.312 -20.625 -4.715 1 97.75 102 VAL A C 1
ATOM 816 O O . VAL A 1 102 ? 1.321 -21.328 -4.602 1 97.75 102 VAL A O 1
ATOM 819 N N . TRP A 1 103 ? -0.215 -20.266 -5.809 1 97.75 103 TRP A N 1
ATOM 820 C CA . TRP A 1 103 ? 0.415 -20.672 -7.055 1 97.75 103 TRP A CA 1
ATOM 821 C C . TRP A 1 103 ? 1.843 -20.141 -7.145 1 97.75 103 TRP A C 1
ATOM 823 O O . TRP A 1 103 ? 2.781 -20.906 -7.375 1 97.75 103 TRP A O 1
ATOM 833 N N . VAL A 1 104 ? 2.045 -18.859 -6.992 1 98.31 104 VAL A N 1
ATOM 834 C CA . VAL A 1 104 ? 3.357 -18.234 -7.09 1 98.31 104 VAL A CA 1
ATOM 835 C C . VAL A 1 104 ? 4.32 -18.891 -6.105 1 98.31 104 VAL A C 1
ATOM 837 O O . VAL A 1 104 ? 5.441 -19.25 -6.469 1 98.31 104 VAL A O 1
ATOM 840 N N . ASN A 1 105 ? 3.824 -18.984 -4.922 1 97.94 105 ASN A N 1
ATOM 841 C CA . ASN A 1 105 ? 4.668 -19.562 -3.879 1 97.94 105 ASN A CA 1
ATOM 842 C C . ASN A 1 105 ? 5.148 -20.969 -4.254 1 97.94 105 ASN A C 1
ATOM 844 O O . ASN A 1 105 ? 6.316 -21.297 -4.059 1 97.94 105 ASN A O 1
ATOM 848 N N . ASN A 1 106 ? 4.246 -21.734 -4.758 1 96.94 106 ASN A N 1
ATOM 849 C CA . ASN A 1 106 ? 4.609 -23.094 -5.156 1 96.94 106 ASN A CA 1
ATOM 850 C C . ASN A 1 106 ? 5.59 -23.094 -6.324 1 96.94 106 ASN A C 1
ATOM 852 O O . ASN A 1 106 ? 6.559 -23.859 -6.328 1 96.94 106 ASN A O 1
ATOM 856 N N . ILE A 1 107 ? 5.41 -22.25 -7.305 1 97.31 107 ILE A N 1
ATOM 857 C CA . ILE A 1 107 ? 6.234 -22.203 -8.508 1 97.31 107 ILE A CA 1
ATOM 858 C C . ILE A 1 107 ? 7.656 -21.781 -8.141 1 97.31 107 ILE A C 1
ATOM 860 O O . ILE A 1 107 ? 8.625 -22.453 -8.531 1 97.31 107 ILE A O 1
ATOM 864 N N . VAL A 1 108 ? 7.754 -20.766 -7.367 1 97.19 108 VAL A N 1
ATOM 865 C CA . VAL A 1 108 ? 9.086 -20.234 -7.09 1 97.19 108 VAL A CA 1
ATOM 866 C C . VAL A 1 108 ? 9.836 -21.203 -6.164 1 97.19 108 VAL A C 1
ATOM 868 O O . VAL A 1 108 ? 11.047 -21.375 -6.301 1 97.19 108 VAL A O 1
ATOM 871 N N . THR A 1 109 ? 9.156 -21.797 -5.215 1 95.81 109 THR A N 1
ATOM 872 C CA . THR A 1 109 ? 9.773 -22.781 -4.336 1 95.81 109 THR A CA 1
ATOM 873 C C . THR A 1 109 ? 10.32 -23.953 -5.145 1 95.81 109 THR A C 1
ATOM 875 O O . THR A 1 109 ? 11.445 -24.406 -4.906 1 95.81 109 THR A O 1
ATOM 878 N N . ASP A 1 110 ? 9.562 -24.391 -6.102 1 94.88 110 ASP A N 1
ATOM 879 C CA . ASP A 1 110 ? 9.969 -25.5 -6.957 1 94.88 110 ASP A CA 1
ATOM 880 C C . ASP A 1 110 ? 11.164 -25.109 -7.824 1 94.88 110 ASP A C 1
ATOM 882 O O . ASP A 1 110 ? 12.117 -25.891 -7.953 1 94.88 110 ASP A O 1
ATOM 886 N N . ILE A 1 111 ? 11.211 -23.969 -8.344 1 94.88 111 ILE A N 1
ATOM 887 C CA . ILE A 1 111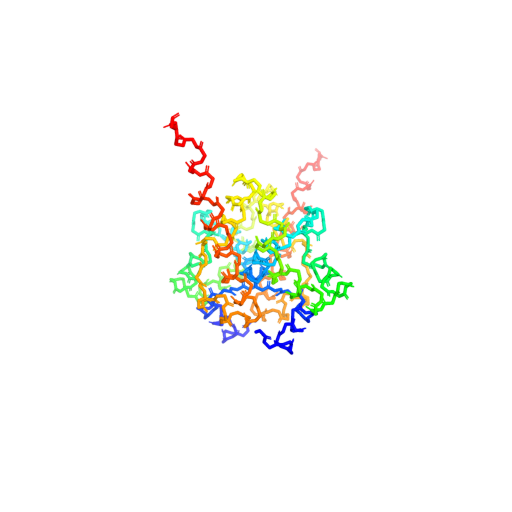 ? 12.297 -23.516 -9.211 1 94.88 111 ILE A CA 1
ATOM 888 C C . ILE A 1 111 ? 13.586 -23.391 -8.398 1 94.88 111 ILE A C 1
ATOM 890 O O . ILE A 1 111 ? 14.648 -23.844 -8.844 1 94.88 111 ILE A O 1
ATOM 894 N N . ILE A 1 112 ? 13.492 -22.859 -7.242 1 93.31 112 ILE A N 1
ATOM 895 C CA . ILE A 1 112 ? 14.656 -22.625 -6.391 1 93.31 112 ILE A CA 1
ATOM 896 C C . ILE A 1 112 ? 15.18 -23.953 -5.867 1 93.31 112 ILE A C 1
ATOM 898 O O . ILE A 1 112 ? 16.391 -24.188 -5.828 1 93.31 112 ILE A O 1
ATOM 902 N N . ALA A 1 113 ? 14.375 -24.875 -5.492 1 90.31 113 ALA A N 1
ATOM 903 C CA . ALA A 1 113 ? 14.758 -26.188 -5 1 90.31 113 ALA A CA 1
ATOM 904 C C . ALA A 1 113 ? 15.445 -27 -6.09 1 90.31 113 ALA A C 1
ATOM 906 O O . ALA A 1 113 ? 16.422 -27.703 -5.824 1 90.31 113 ALA A O 1
ATOM 907 N N . ASN A 1 114 ? 14.969 -26.953 -7.355 1 84.06 114 ASN A N 1
ATOM 908 C CA . ASN A 1 114 ? 15.5 -27.75 -8.461 1 84.06 114 ASN A CA 1
ATOM 909 C C . ASN A 1 114 ? 16.688 -27.062 -9.117 1 84.06 114 ASN A C 1
ATOM 911 O O . ASN A 1 114 ? 17.422 -27.688 -9.891 1 84.06 114 ASN A O 1
ATOM 915 N N . GLY A 1 115 ? 16.781 -25.734 -9.172 1 70.81 115 GLY A N 1
ATOM 916 C CA . GLY A 1 115 ? 17.953 -25.047 -9.68 1 70.81 115 GLY A CA 1
ATOM 917 C C . GLY A 1 115 ? 19.219 -25.375 -8.906 1 70.81 115 GLY A C 1
ATOM 918 O O . GLY A 1 115 ? 20.328 -25.328 -9.461 1 70.81 115 GLY A O 1
ATOM 919 N N . ASN A 1 116 ? 19.141 -25.562 -7.66 1 56.22 116 ASN A N 1
ATOM 920 C CA . ASN A 1 116 ? 20.297 -26 -6.871 1 56.22 116 ASN A CA 1
ATOM 921 C C . ASN A 1 116 ? 20.734 -27.406 -7.254 1 56.22 116 ASN A C 1
ATOM 923 O O . ASN A 1 116 ? 21.859 -27.812 -6.945 1 56.22 116 ASN A O 1
ATOM 927 N N . THR A 1 117 ? 19.891 -28.219 -7.973 1 49.25 117 THR A N 1
ATOM 928 C CA . THR A 1 117 ? 20.266 -29.609 -8.25 1 49.25 117 THR A CA 1
ATOM 929 C C . THR A 1 117 ? 21.188 -29.672 -9.469 1 49.25 117 THR A C 1
ATOM 931 O O . THR A 1 117 ? 21.797 -30.719 -9.727 1 49.25 117 THR A O 1
ATOM 934 N N . SER A 1 118 ? 21.188 -28.797 -10.469 1 45.62 118 SER A N 1
ATOM 935 C CA . SER A 1 118 ? 22.078 -29 -11.602 1 45.62 118 SER A CA 1
ATOM 936 C C . SER A 1 118 ? 23.531 -29.047 -11.156 1 45.62 118 SER A C 1
ATOM 938 O O . SER A 1 118 ? 24.422 -29.328 -11.953 1 45.62 118 SER A O 1
ATOM 940 N N . TYR A 1 119 ? 23.891 -28.406 -10.07 1 39.47 119 TYR A N 1
ATOM 941 C CA . TYR A 1 119 ? 25.297 -28.531 -9.734 1 39.47 119 TYR A CA 1
ATOM 942 C C . TYR A 1 119 ? 25.578 -29.859 -9.055 1 39.47 119 TYR A C 1
ATOM 944 O O . TYR A 1 119 ? 26.547 -30 -8.312 1 39.47 119 TYR A O 1
ATOM 952 N N . LYS A 1 120 ? 24.641 -30.812 -9.008 1 40.25 120 LYS A N 1
ATOM 953 C CA . LYS A 1 120 ? 25.156 -32.062 -8.453 1 40.25 120 LYS A CA 1
ATOM 954 C C . LYS A 1 120 ? 26.094 -32.75 -9.43 1 40.25 120 LYS A C 1
ATOM 956 O O . LYS A 1 120 ? 25.75 -32.969 -10.594 1 40.25 120 LYS A O 1
ATOM 961 N N . GLY A 1 121 ? 27.422 -32.406 -9.484 1 34.06 121 GLY A N 1
ATOM 962 C CA . GLY A 1 121 ? 28.562 -33.094 -10.07 1 34.06 121 GLY A CA 1
ATOM 963 C C . GLY A 1 121 ? 28.422 -34.594 -10.055 1 34.06 121 GLY A C 1
ATOM 964 O O . GLY A 1 121 ? 28.266 -35.219 -8.992 1 34.06 121 GLY A O 1
ATOM 965 N N . THR A 1 122 ? 27.656 -35.125 -11.039 1 26.14 122 THR A N 1
ATOM 966 C CA . THR A 1 122 ? 28.031 -36.5 -11.297 1 26.14 122 THR A CA 1
ATOM 967 C C . THR A 1 122 ? 29.453 -36.562 -11.867 1 26.14 122 THR A C 1
ATOM 969 O O . THR A 1 122 ? 29.891 -35.656 -12.57 1 26.14 122 THR A O 1
ATOM 972 N N . MET B 1 1 ? -13.109 17.141 13.117 1 46.81 1 MET B N 1
ATOM 973 C CA . MET B 1 1 ? -12.695 15.742 13.031 1 46.81 1 MET B CA 1
ATOM 974 C C . MET B 1 1 ? -13.477 14.883 14.016 1 46.81 1 MET B C 1
ATOM 976 O O . MET B 1 1 ? -13.477 15.156 15.219 1 46.81 1 MET B O 1
ATOM 980 N N . GLN B 1 2 ? -14.414 14.031 13.57 1 55.59 2 GLN B N 1
ATOM 981 C CA . GLN B 1 2 ? -15.156 13.219 14.531 1 55.59 2 GLN B CA 1
ATOM 982 C C . GLN B 1 2 ? -14.281 12.102 15.094 1 55.59 2 GLN B C 1
ATOM 984 O O . GLN B 1 2 ? -13.633 11.375 14.344 1 55.59 2 GLN B O 1
ATOM 989 N N . GLN B 1 3 ? -14.008 12.062 16.359 1 61.06 3 GLN B N 1
ATOM 990 C CA . GLN B 1 3 ? -13.188 11.133 17.141 1 61.06 3 GLN B CA 1
ATOM 991 C C . GLN B 1 3 ? -13.523 9.688 16.797 1 61.06 3 GLN B C 1
ATOM 993 O O . GLN B 1 3 ? -12.617 8.875 16.562 1 61.06 3 GLN B O 1
ATOM 998 N N . PRO B 1 4 ? -14.656 9.375 16.734 1 58.19 4 PRO B N 1
ATOM 999 C CA . PRO B 1 4 ? -15 7.977 16.469 1 58.19 4 PRO B CA 1
ATOM 1000 C C . PRO B 1 4 ? -14.445 7.48 15.141 1 58.19 4 PRO B C 1
ATOM 1002 O O . PRO B 1 4 ? -14.047 6.32 15.023 1 58.19 4 PRO B O 1
ATOM 1005 N N . THR B 1 5 ? -14.336 8.375 14.234 1 64.94 5 THR B N 1
ATOM 1006 C CA . THR B 1 5 ? -13.867 7.984 12.906 1 64.94 5 THR B CA 1
ATOM 1007 C C . THR B 1 5 ? -12.359 7.766 12.906 1 64.94 5 THR B C 1
ATOM 1009 O O . THR B 1 5 ? -11.859 6.848 12.25 1 64.94 5 THR B O 1
ATOM 1012 N N . VAL B 1 6 ? -11.656 8.406 13.867 1 72.44 6 VAL B N 1
ATOM 1013 C CA . VAL B 1 6 ? -10.203 8.266 13.922 1 72.44 6 VAL B CA 1
ATOM 1014 C C . VAL B 1 6 ? -9.836 6.93 14.57 1 72.44 6 VAL B C 1
ATOM 1016 O O . VAL B 1 6 ? -8.805 6.336 14.242 1 72.44 6 VAL B O 1
ATOM 1019 N N . SER B 1 7 ? -10.758 6.527 15.297 1 79.44 7 SER B N 1
ATOM 1020 C CA . SER B 1 7 ? -10.531 5.273 16 1 79.44 7 SER B CA 1
ATOM 1021 C C . SER B 1 7 ? -10.445 4.098 15.031 1 79.44 7 SER B C 1
ATOM 1023 O O . SER B 1 7 ? -9.891 3.049 15.367 1 79.44 7 SER B O 1
ATOM 1025 N N . GLU B 1 8 ? -10.961 4.375 13.867 1 86.38 8 GLU B N 1
ATOM 1026 C CA . GLU B 1 8 ? -10.883 3.301 12.883 1 86.38 8 GLU B CA 1
ATOM 1027 C C . GLU B 1 8 ? -9.438 3.002 12.508 1 86.38 8 GLU B C 1
ATOM 1029 O O . GLU B 1 8 ? -9.109 1.887 12.094 1 86.38 8 GLU B O 1
ATOM 1034 N N . LEU B 1 9 ? -8.602 3.969 12.75 1 90.31 9 LEU B N 1
ATOM 1035 C CA . LEU B 1 9 ? -7.203 3.824 12.344 1 90.31 9 LEU B CA 1
ATOM 1036 C C . LEU B 1 9 ? -6.512 2.74 13.172 1 90.31 9 LEU B C 1
ATOM 1038 O O . LEU B 1 9 ? -5.605 2.064 12.672 1 90.31 9 LEU B O 1
ATOM 1042 N N . HIS B 1 10 ? -7.094 2.477 14.344 1 87.25 10 HIS B N 1
ATOM 1043 C CA . HIS B 1 10 ? -6.543 1.438 15.211 1 87.25 10 HIS B CA 1
ATOM 1044 C C . HIS B 1 10 ? -6.902 0.047 14.695 1 87.25 10 HIS B C 1
ATOM 1046 O O . HIS B 1 10 ? -6.223 -0.931 15.016 1 87.25 10 HIS B O 1
ATOM 1052 N N . ARG B 1 11 ? -7.801 0.068 13.898 1 88.06 11 ARG B N 1
ATOM 1053 C CA . ARG B 1 11 ? -8.367 -1.239 13.586 1 88.06 11 ARG B CA 1
ATOM 1054 C C . ARG B 1 11 ? -7.859 -1.749 12.242 1 88.06 11 ARG B C 1
ATOM 1056 O O . ARG B 1 11 ? -8.023 -2.926 11.914 1 88.06 11 ARG B O 1
ATOM 1063 N N . TYR B 1 12 ? -7.238 -0.869 11.539 1 91.81 12 TYR B N 1
ATOM 1064 C CA . TYR B 1 12 ? -6.781 -1.32 10.234 1 91.81 12 TYR B CA 1
ATOM 1065 C C . TYR B 1 12 ? -5.605 -2.281 10.367 1 91.81 12 TYR B C 1
ATOM 1067 O O . TYR B 1 12 ? -4.539 -1.904 10.859 1 91.81 12 TYR B O 1
ATOM 1075 N N . LYS B 1 13 ? -5.836 -3.555 9.898 1 92.56 13 LYS B N 1
ATOM 1076 C CA . LYS B 1 13 ? -4.727 -4.504 9.938 1 92.56 13 LYS B CA 1
ATOM 1077 C C . LYS B 1 13 ? -3.754 -4.254 8.781 1 92.56 13 LYS B C 1
ATOM 1079 O O . LYS B 1 13 ? -2.537 -4.25 8.984 1 92.56 13 LYS B O 1
ATOM 1084 N N . ILE B 1 14 ? -4.289 -4.062 7.57 1 95.56 14 ILE B N 1
ATOM 1085 C CA . ILE B 1 14 ? -3.531 -3.727 6.371 1 95.56 14 ILE B CA 1
ATOM 1086 C C . ILE B 1 14 ? -4.164 -2.52 5.684 1 95.56 14 ILE B C 1
ATOM 1088 O O . ILE B 1 14 ? -4.996 -2.674 4.789 1 95.56 14 ILE B O 1
ATOM 1092 N N . PRO B 1 15 ? -3.707 -1.402 6.047 1 95.94 15 PRO B N 1
ATOM 1093 C CA . PRO B 1 15 ? -4.324 -0.207 5.469 1 95.94 15 PRO B CA 1
ATOM 1094 C C . PRO B 1 15 ? -3.912 0.028 4.02 1 95.94 15 PRO B C 1
ATOM 1096 O O . PRO B 1 15 ? -2.824 -0.385 3.609 1 95.94 15 PRO B O 1
ATOM 1099 N N . LYS B 1 16 ? -4.828 0.645 3.289 1 96.81 16 LYS B N 1
ATOM 1100 C CA . LYS B 1 16 ? -4.496 1.1 1.941 1 96.81 16 LYS B CA 1
ATOM 1101 C C . LYS B 1 16 ? -3.354 2.109 1.969 1 96.81 16 LYS B C 1
ATOM 1103 O O . LYS B 1 16 ? -3.189 2.844 2.945 1 96.81 16 LYS B O 1
ATOM 1108 N N . PRO B 1 17 ? -2.625 2.236 0.915 1 97.19 17 PRO B N 1
ATOM 1109 C CA . PRO B 1 17 ? -1.408 3.049 0.892 1 97.19 17 PRO B CA 1
ATOM 1110 C C . PRO B 1 17 ? -1.674 4.52 1.217 1 97.19 17 PRO B C 1
ATOM 1112 O O . PRO B 1 17 ? -0.92 5.133 1.978 1 97.19 17 PRO B O 1
ATOM 1115 N N . PRO B 1 18 ? -2.799 5.105 0.706 1 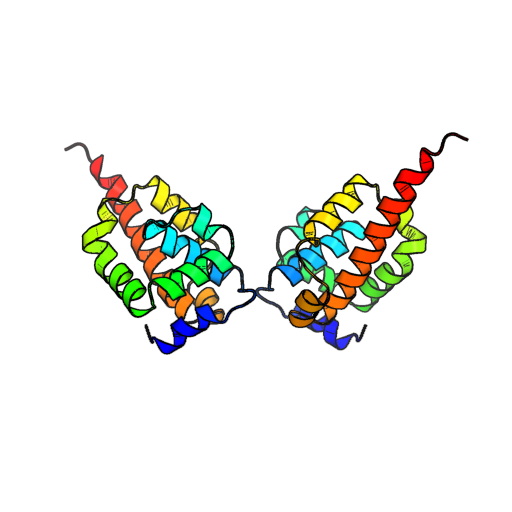98.19 18 PRO B N 1
ATOM 1116 C CA . PRO B 1 18 ? -2.994 6.516 1.042 1 98.19 18 PRO B CA 1
ATOM 1117 C C . PRO B 1 18 ? -3.098 6.758 2.547 1 98.19 18 PRO B C 1
ATOM 1119 O O . PRO B 1 18 ? -2.633 7.785 3.043 1 98.19 18 PRO B O 1
ATOM 1122 N N . ILE B 1 19 ? -3.688 5.781 3.264 1 97.62 19 ILE B N 1
ATOM 1123 C CA . ILE B 1 19 ? -3.834 5.91 4.711 1 97.62 19 ILE B CA 1
ATOM 1124 C C . ILE B 1 19 ? -2.459 5.891 5.371 1 97.62 19 ILE B C 1
ATOM 1126 O O . ILE B 1 19 ? -2.148 6.758 6.195 1 97.62 19 ILE B O 1
ATOM 1130 N N . VAL B 1 20 ? -1.666 4.996 4.957 1 98 20 VAL B N 1
ATOM 1131 C CA . VAL B 1 20 ? -0.334 4.836 5.531 1 98 20 VAL B CA 1
ATOM 1132 C C . VAL B 1 20 ? 0.504 6.078 5.242 1 98 20 VAL B C 1
ATOM 1134 O O . VAL B 1 20 ? 1.066 6.684 6.156 1 98 20 VAL B O 1
ATOM 1137 N N . ASP B 1 21 ? 0.52 6.465 3.99 1 98.56 21 ASP B N 1
ATOM 1138 C CA . ASP B 1 21 ? 1.369 7.578 3.58 1 98.56 21 ASP B CA 1
ATOM 1139 C C . ASP B 1 21 ? 0.984 8.859 4.312 1 98.56 21 ASP B C 1
ATOM 1141 O O . ASP B 1 21 ? 1.854 9.625 4.738 1 98.56 21 ASP B O 1
ATOM 1145 N N . VAL B 1 22 ? -0.299 9.086 4.5 1 98.38 22 VAL B N 1
ATOM 1146 C CA . VAL B 1 22 ? -0.779 10.289 5.176 1 98.38 22 VAL B CA 1
ATOM 1147 C C . VAL B 1 22 ? -0.392 10.242 6.652 1 98.38 22 VAL B C 1
ATOM 1149 O O . VAL B 1 22 ? 0.028 11.25 7.223 1 98.38 22 VAL B O 1
ATOM 1152 N N . MET B 1 23 ? -0.463 9.07 7.238 1 97.62 23 MET B N 1
ATOM 1153 C CA . MET B 1 23 ? -0.153 8.977 8.664 1 97.62 23 MET B CA 1
ATOM 1154 C C . MET B 1 23 ? 1.349 9.094 8.898 1 97.62 23 MET B C 1
ATOM 1156 O O . MET B 1 23 ? 1.781 9.695 9.883 1 97.62 23 MET B O 1
ATOM 1160 N N . VAL B 1 24 ? 2.113 8.578 8.016 1 98.5 24 VAL B N 1
ATOM 1161 C CA . VAL B 1 24 ? 3.561 8.75 8.094 1 98.5 24 VAL B CA 1
ATOM 1162 C C . VAL B 1 24 ? 3.908 10.234 7.965 1 98.5 24 VAL B C 1
ATOM 1164 O O . VAL B 1 24 ? 4.684 10.766 8.766 1 98.5 24 VAL B O 1
ATOM 1167 N N . ALA B 1 25 ? 3.27 10.875 6.992 1 98.69 25 ALA B N 1
ATOM 1168 C CA . ALA B 1 25 ? 3.484 12.305 6.789 1 98.69 25 ALA B CA 1
ATOM 1169 C C . ALA B 1 25 ? 3.119 13.094 8.039 1 98.69 25 ALA B C 1
ATOM 1171 O O . ALA B 1 25 ? 3.885 13.953 8.484 1 98.69 25 ALA B O 1
ATOM 1172 N N . THR B 1 26 ? 2.008 12.766 8.617 1 97.75 26 THR B N 1
ATOM 1173 C CA . THR B 1 26 ? 1.502 13.445 9.805 1 97.75 26 THR B CA 1
ATOM 1174 C C . THR B 1 26 ? 2.49 13.312 10.961 1 97.75 26 THR B C 1
ATOM 1176 O O . THR B 1 26 ? 2.914 14.32 11.539 1 97.75 26 THR B O 1
ATOM 1179 N N . PHE B 1 27 ? 2.943 12.164 11.195 1 97.69 27 PHE B N 1
ATOM 1180 C CA . PHE B 1 27 ? 3.779 11.938 12.367 1 97.69 27 PHE B CA 1
ATOM 1181 C C . PHE B 1 27 ? 5.215 12.375 12.102 1 97.69 27 PHE B C 1
ATOM 1183 O O . PHE B 1 27 ? 5.953 12.695 13.039 1 97.69 27 PHE B O 1
ATOM 1190 N N . THR B 1 28 ? 5.578 12.414 10.867 1 98.38 28 THR B N 1
ATOM 1191 C CA . THR B 1 28 ? 6.859 13.023 10.531 1 98.38 28 THR B CA 1
ATOM 1192 C C . THR B 1 28 ? 6.879 14.5 10.914 1 98.38 28 THR B C 1
ATOM 1194 O O . THR B 1 28 ? 7.836 14.977 11.531 1 98.38 28 THR B O 1
ATOM 1197 N N . LEU B 1 29 ? 5.797 15.211 10.656 1 97.75 29 LEU B N 1
ATOM 1198 C CA . LEU B 1 29 ? 5.703 16.609 11.023 1 97.75 29 LEU B CA 1
ATOM 1199 C C . LEU B 1 29 ? 5.695 16.781 12.539 1 97.75 29 LEU B C 1
ATOM 1201 O O . LEU B 1 29 ? 6.289 17.719 13.07 1 97.75 29 LEU B O 1
ATOM 1205 N N . LEU B 1 30 ? 5.098 15.844 13.164 1 96.06 30 LEU B N 1
ATOM 1206 C CA . LEU B 1 30 ? 4.965 15.93 14.609 1 96.06 30 LEU B CA 1
ATOM 1207 C C . LEU B 1 30 ? 6.25 15.5 15.305 1 96.06 30 LEU B C 1
ATOM 1209 O O . LEU B 1 30 ? 6.316 15.453 16.531 1 96.06 30 LEU B O 1
ATOM 1213 N N . GLY B 1 31 ? 7.215 15.031 14.539 1 95.69 31 GLY B N 1
ATOM 1214 C CA . GLY B 1 31 ? 8.547 14.82 15.078 1 95.69 31 GLY B CA 1
ATOM 1215 C C . GLY B 1 31 ? 8.812 13.375 15.461 1 95.69 31 GLY B C 1
ATOM 1216 O O . GLY B 1 31 ? 9.719 13.094 16.25 1 95.69 31 GLY B O 1
ATOM 1217 N N . GLU B 1 32 ? 8 12.5 14.953 1 96.44 32 GLU B N 1
ATOM 1218 C CA . GLU B 1 32 ? 8.211 11.086 15.25 1 96.44 32 GLU B CA 1
ATOM 1219 C C . GLU B 1 32 ? 9.383 10.523 14.453 1 96.44 32 GLU B C 1
ATOM 1221 O O . GLU B 1 32 ? 9.625 10.945 13.32 1 96.44 32 GLU B O 1
ATOM 1226 N N . SER B 1 33 ? 10.094 9.523 15.047 1 96.69 33 SER B N 1
ATOM 1227 C CA . SER B 1 33 ? 11.258 8.93 14.398 1 96.69 33 SER B CA 1
ATOM 1228 C C . SER B 1 33 ? 10.852 8.07 13.211 1 96.69 33 SER B C 1
ATOM 1230 O O . SER B 1 33 ? 9.812 7.41 13.242 1 96.69 33 SER B O 1
ATOM 1232 N N . LYS B 1 34 ? 11.734 8.008 12.242 1 96.25 34 LYS B N 1
ATOM 1233 C CA . LYS B 1 34 ? 11.508 7.191 11.055 1 96.25 34 LYS B CA 1
ATOM 1234 C C . LYS B 1 34 ? 11.391 5.715 11.414 1 96.25 34 LYS B C 1
ATOM 1236 O O . LYS B 1 34 ? 10.633 4.977 10.773 1 96.25 34 LYS B O 1
ATOM 1241 N N . ASP B 1 35 ? 12.109 5.379 12.461 1 97.12 35 ASP B N 1
ATOM 1242 C CA . ASP B 1 35 ? 12.078 3.99 12.906 1 97.12 35 ASP B CA 1
ATOM 1243 C C . ASP B 1 35 ? 10.688 3.594 13.391 1 97.12 35 ASP B C 1
ATOM 1245 O O . ASP B 1 35 ? 10.242 2.471 13.148 1 97.12 35 ASP B O 1
ATOM 1249 N N . ASN B 1 36 ? 10.031 4.5 14.047 1 95.94 36 ASN B N 1
ATOM 1250 C CA . ASN B 1 36 ? 8.688 4.25 14.562 1 95.94 36 ASN B CA 1
ATOM 1251 C C . ASN B 1 36 ? 7.656 4.223 13.445 1 95.94 36 ASN B C 1
ATOM 1253 O O . ASN B 1 36 ? 6.566 3.676 13.609 1 95.94 36 ASN B O 1
ATOM 1257 N N . LEU B 1 37 ? 8.047 4.766 12.266 1 97.56 37 LEU B N 1
ATOM 1258 C CA . LEU B 1 37 ? 7.07 4.973 11.203 1 97.56 37 LEU B CA 1
ATOM 1259 C C . LEU B 1 37 ? 7.312 4.004 10.047 1 97.56 37 LEU B C 1
ATOM 1261 O O . LEU B 1 37 ? 6.641 4.082 9.016 1 97.56 37 LEU B O 1
ATOM 1265 N N . LYS B 1 38 ? 8.258 3.078 10.25 1 96.19 38 LYS B N 1
ATOM 1266 C CA . LYS B 1 38 ? 8.703 2.176 9.195 1 96.19 38 LYS B CA 1
ATOM 1267 C C . LYS B 1 38 ? 7.609 1.172 8.836 1 96.19 38 LYS B C 1
ATOM 1269 O O . LYS B 1 38 ? 7.445 0.812 7.668 1 96.19 38 LYS B O 1
ATOM 1274 N N . VAL B 1 39 ? 6.914 0.688 9.852 1 95.56 39 VAL B N 1
ATOM 1275 C CA . VAL B 1 39 ? 5.871 -0.315 9.672 1 95.56 39 VAL B CA 1
ATOM 1276 C C . VAL B 1 39 ? 4.559 0.191 10.273 1 95.56 39 VAL B C 1
ATOM 1278 O O . VAL B 1 39 ? 4.562 0.863 11.305 1 95.56 39 VAL B O 1
ATOM 1281 N N . TRP B 1 40 ? 3.486 -0.165 9.633 1 97 40 TRP B N 1
ATOM 1282 C CA . TRP B 1 40 ? 2.168 0.305 10.047 1 97 40 TRP B CA 1
ATOM 1283 C C . TRP B 1 40 ? 1.936 0.039 11.531 1 97 40 TRP B C 1
ATOM 1285 O O . TRP B 1 40 ? 1.352 0.869 12.234 1 97 40 TRP B O 1
ATOM 1295 N N . LYS B 1 41 ? 2.389 -1.039 12 1 95.25 41 LYS B N 1
ATOM 1296 C CA . LYS B 1 41 ? 2.203 -1.388 13.406 1 95.25 41 LYS B CA 1
ATOM 1297 C C . LYS B 1 41 ? 2.832 -0.341 14.32 1 95.25 41 LYS B C 1
ATOM 1299 O O . LYS B 1 41 ? 2.314 -0.061 15.406 1 95.25 41 LYS B O 1
ATOM 1304 N N . GLY B 1 42 ? 3.957 0.207 13.914 1 96.88 42 GLY B N 1
ATOM 1305 C CA . GLY B 1 42 ? 4.559 1.296 14.664 1 96.88 42 GLY B CA 1
ATOM 1306 C C . GLY B 1 42 ? 3.664 2.516 14.766 1 96.88 42 GLY B C 1
ATOM 1307 O O . GLY B 1 42 ? 3.551 3.119 15.836 1 96.88 42 GLY B O 1
ATOM 1308 N N . ILE B 1 43 ? 2.996 2.852 13.719 1 96.75 43 ILE B N 1
ATOM 1309 C CA . ILE B 1 43 ? 2.086 3.992 13.68 1 96.75 43 ILE B CA 1
ATOM 1310 C C . ILE B 1 43 ? 0.878 3.723 14.57 1 96.75 43 ILE B C 1
ATOM 1312 O O . ILE B 1 43 ? 0.456 4.594 15.336 1 96.75 43 ILE B O 1
ATOM 1316 N N . GLN B 1 44 ? 0.395 2.531 14.516 1 94.69 44 GLN B N 1
ATOM 1317 C CA . GLN B 1 44 ? -0.73 2.16 15.367 1 94.69 44 GLN B CA 1
ATOM 1318 C C . GLN B 1 44 ? -0.36 2.268 16.844 1 94.69 44 GLN B C 1
ATOM 1320 O O . GLN B 1 44 ? -1.162 2.729 17.656 1 94.69 44 GLN B O 1
ATOM 1325 N N . THR B 1 45 ? 0.829 1.785 17.109 1 94.5 45 THR B N 1
ATOM 1326 C CA . THR B 1 45 ? 1.312 1.864 18.484 1 94.5 45 THR B CA 1
ATOM 1327 C C . THR B 1 45 ? 1.356 3.314 18.953 1 94.5 45 THR B C 1
ATOM 1329 O O . THR B 1 45 ? 0.947 3.617 20.078 1 94.5 45 THR B O 1
ATOM 1332 N N . LEU B 1 46 ? 1.83 4.215 18.109 1 94 46 LEU B N 1
ATOM 1333 C CA . LEU B 1 46 ? 1.88 5.637 18.438 1 94 46 LEU B CA 1
ATOM 1334 C C . LEU B 1 46 ? 0.48 6.184 18.703 1 94 46 LEU B C 1
ATOM 1336 O O . LEU B 1 46 ? 0.258 6.902 19.672 1 94 46 LEU B O 1
ATOM 1340 N N . LEU B 1 47 ? -0.484 5.848 17.891 1 92.94 47 LEU B N 1
ATOM 1341 C CA . LEU B 1 47 ? -1.865 6.297 18.031 1 92.94 47 LEU B CA 1
ATOM 1342 C C . LEU B 1 47 ? -2.467 5.809 19.344 1 92.94 47 LEU B C 1
ATOM 1344 O O . LEU B 1 47 ? -3.17 6.562 20.016 1 92.94 47 LEU B O 1
ATOM 1348 N N . ARG B 1 48 ? -2.15 4.566 19.641 1 91.69 48 ARG B N 1
ATOM 1349 C CA . ARG B 1 48 ? -2.672 3.996 20.891 1 91.69 48 ARG B CA 1
ATOM 1350 C C . ARG B 1 48 ? -2.045 4.668 22.094 1 91.69 48 ARG B C 1
ATOM 1352 O O . ARG B 1 48 ? -2.738 4.977 23.078 1 91.69 48 ARG B O 1
ATOM 1359 N N . LYS B 1 49 ? -0.753 4.867 22.062 1 93.62 49 LYS B N 1
ATOM 1360 C CA . LYS B 1 49 ? -0 5.434 23.172 1 93.62 49 LYS B CA 1
ATOM 1361 C C . LYS B 1 49 ? -0.392 6.887 23.422 1 93.62 49 LYS B C 1
ATOM 1363 O O . LYS B 1 49 ? -0.593 7.293 24.562 1 93.62 49 LYS B O 1
ATOM 1368 N N . LEU B 1 50 ? -0.461 7.699 22.422 1 91.19 50 LEU B N 1
ATOM 1369 C CA . LEU B 1 50 ? -0.761 9.125 22.547 1 91.19 50 LEU B CA 1
ATOM 1370 C C . LEU B 1 50 ? -2.244 9.344 22.812 1 91.19 50 LEU B C 1
ATOM 1372 O O . LEU B 1 50 ? -2.611 10.188 23.641 1 91.19 50 LEU B O 1
ATOM 1376 N N . GLY B 1 51 ? -3.01 8.57 22.172 1 89.12 51 GLY B N 1
ATOM 1377 C CA . GLY B 1 51 ? -4.449 8.789 22.172 1 89.12 51 GLY B CA 1
ATOM 1378 C C . GLY B 1 51 ? -4.906 9.805 21.156 1 89.12 51 GLY B C 1
ATOM 1379 O O . GLY B 1 51 ? -4.195 10.773 20.859 1 89.12 51 GLY B O 1
ATOM 1380 N N . LEU B 1 52 ? -6.121 9.586 20.703 1 83.75 52 LEU B N 1
ATOM 1381 C CA . LEU B 1 52 ? -6.645 10.422 19.625 1 83.75 52 LEU B CA 1
ATOM 1382 C C . LEU B 1 52 ? -6.738 11.875 20.062 1 83.75 52 LEU B C 1
ATOM 1384 O O . LEU B 1 52 ? -6.406 12.781 19.297 1 83.75 52 LEU B O 1
ATOM 1388 N N . LYS B 1 53 ? -7.148 12.094 21.219 1 87.75 53 LYS B N 1
ATOM 1389 C CA . LYS B 1 53 ? -7.293 13.453 21.719 1 87.75 53 LYS B CA 1
ATOM 1390 C C . LYS B 1 53 ? -5.949 14.18 21.734 1 87.75 53 LYS B C 1
ATOM 1392 O O . LYS B 1 53 ? -5.867 15.352 21.375 1 87.75 53 LYS B O 1
ATOM 1397 N N . SER B 1 54 ? -4.906 13.453 22.156 1 92.88 54 SER B N 1
ATOM 1398 C CA . SER B 1 54 ? -3.568 14.039 22.203 1 92.88 54 SER B CA 1
ATOM 1399 C C . SER B 1 54 ? -3.057 14.352 20.812 1 92.88 54 SER B C 1
ATOM 1401 O O . SER B 1 54 ? -2.467 15.406 20.578 1 92.88 54 SER B O 1
ATOM 1403 N N . VAL B 1 55 ? -3.283 13.492 19.875 1 92.12 55 VAL B N 1
ATOM 1404 C CA . VAL B 1 55 ? -2.842 13.703 18.5 1 92.12 55 VAL B CA 1
ATOM 1405 C C . VAL B 1 55 ? -3.553 14.922 17.906 1 92.12 55 VAL B C 1
ATOM 1407 O O . VAL B 1 55 ? -2.914 15.805 17.328 1 92.12 55 VAL B O 1
ATOM 1410 N N . ILE B 1 56 ? -4.789 14.961 18.078 1 90.19 56 ILE B N 1
ATOM 1411 C CA . ILE B 1 56 ? -5.59 16.062 17.562 1 90.19 56 ILE B CA 1
ATOM 1412 C C . ILE B 1 56 ? -5.117 17.375 18.188 1 90.19 56 ILE B C 1
ATOM 1414 O O . ILE B 1 56 ? -4.992 18.391 17.5 1 90.19 56 ILE B O 1
ATOM 1418 N N . SER B 1 57 ? -4.949 17.312 19.484 1 93.94 57 SER B N 1
ATOM 1419 C CA . SER B 1 57 ? -4.449 18.5 20.172 1 93.94 57 SER B CA 1
ATOM 1420 C C . SER B 1 57 ? -3.117 18.953 19.594 1 93.94 57 SER B C 1
ATOM 1422 O O . SER B 1 57 ? -2.898 20.156 19.391 1 93.94 57 SER B O 1
ATOM 1424 N N . ARG B 1 58 ? -2.236 18.109 19.328 1 93.94 58 ARG B N 1
ATOM 1425 C CA . ARG B 1 58 ? -0.928 18.422 18.766 1 93.94 58 ARG B CA 1
ATOM 1426 C C . ARG B 1 58 ? -1.065 19.016 17.359 1 93.94 58 ARG B C 1
ATOM 1428 O O . ARG B 1 58 ? -0.405 20 17.031 1 93.94 58 ARG B O 1
ATOM 1435 N N . VAL B 1 59 ? -1.92 18.406 16.594 1 95 59 VAL B N 1
ATOM 1436 C CA . VAL B 1 59 ? -2.188 18.875 15.25 1 95 59 VAL B CA 1
ATOM 1437 C C . VAL B 1 59 ? -2.736 20.297 15.297 1 95 59 VAL B C 1
ATOM 1439 O O . VAL B 1 59 ? -2.328 21.156 14.508 1 95 59 VAL B O 1
ATOM 1442 N N . ARG B 1 60 ? -3.561 20.516 16.172 1 94.56 60 ARG B N 1
ATOM 1443 C CA . ARG B 1 60 ? -4.191 21.812 16.297 1 94.56 60 ARG B CA 1
ATOM 1444 C C . ARG B 1 60 ? -3.184 22.875 16.719 1 94.56 60 ARG B C 1
ATOM 1446 O O . ARG B 1 60 ? -3.221 24.016 16.234 1 94.56 60 ARG B O 1
ATOM 1453 N N . GLN B 1 61 ? -2.34 22.516 17.547 1 96.38 61 GLN B N 1
ATOM 1454 C CA . GLN B 1 61 ? -1.4 23.484 18.125 1 96.38 61 GLN B CA 1
ATOM 1455 C C . GLN B 1 61 ? -0.152 23.609 17.25 1 96.38 61 GLN B C 1
ATOM 1457 O O . GLN B 1 61 ? 0.611 24.562 17.391 1 96.38 61 GLN B O 1
ATOM 1462 N N . PHE B 1 62 ? 0.033 22.75 16.391 1 97.25 62 PHE B N 1
ATOM 1463 C CA . PHE B 1 62 ? 1.265 22.609 15.617 1 97.25 62 PHE B CA 1
ATOM 1464 C C . PHE B 1 62 ? 1.586 23.891 14.867 1 97.25 62 PHE B C 1
ATOM 1466 O O . PHE B 1 62 ? 2.725 24.359 14.891 1 97.25 62 PHE B O 1
ATOM 1473 N N . PRO B 1 63 ? 0.645 24.516 14.18 1 95.12 63 PRO B N 1
ATOM 1474 C CA . PRO B 1 63 ? 0.986 25.703 13.383 1 95.12 63 PRO B CA 1
ATO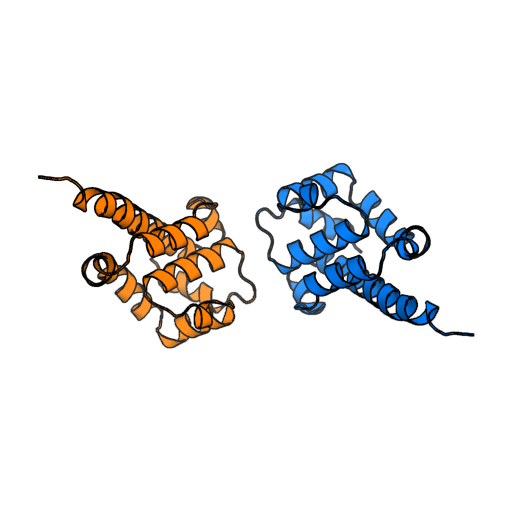M 1475 C C . PRO B 1 63 ? 1.636 26.812 14.219 1 95.12 63 PRO B C 1
ATOM 1477 O O . PRO B 1 63 ? 2.584 27.453 13.766 1 95.12 63 PRO B O 1
ATOM 1480 N N . GLU B 1 64 ? 1.197 27 15.406 1 94.81 64 GLU B N 1
ATOM 1481 C CA . GLU B 1 64 ? 1.683 28.094 16.25 1 94.81 64 GLU B CA 1
ATOM 1482 C C . GLU B 1 64 ? 2.932 27.672 17.016 1 94.81 64 GLU B C 1
ATOM 1484 O O . GLU B 1 64 ? 3.842 28.484 17.219 1 94.81 64 GLU B O 1
ATOM 1489 N N . LYS B 1 65 ? 3.035 26.422 17.312 1 93.31 65 LYS B N 1
ATOM 1490 C CA . LYS B 1 65 ? 4.031 26.031 18.297 1 93.31 65 LYS B CA 1
ATOM 1491 C C . LYS B 1 65 ? 5.219 25.328 17.641 1 93.31 65 LYS B C 1
ATOM 1493 O O . LYS B 1 65 ? 6.34 25.391 18.156 1 93.31 65 LYS B O 1
ATOM 1498 N N . GLN B 1 66 ? 4.949 24.703 16.5 1 93.69 66 GLN B N 1
ATOM 1499 C CA . GLN B 1 66 ? 5.98 23.781 16.047 1 93.69 66 GLN B CA 1
ATOM 1500 C C . GLN B 1 66 ? 6.32 24.016 14.57 1 93.69 66 GLN B C 1
ATOM 1502 O O . GLN B 1 66 ? 7.41 23.656 14.117 1 93.69 66 GLN B O 1
ATOM 1507 N N . ALA B 1 67 ? 5.422 24.625 13.773 1 95.25 67 ALA B N 1
ATOM 1508 C CA . ALA B 1 67 ? 5.598 24.75 12.328 1 95.25 67 ALA B CA 1
ATOM 1509 C C . ALA B 1 67 ? 6.895 25.484 11.992 1 95.25 67 ALA B C 1
ATOM 1511 O O . ALA B 1 67 ? 7.551 25.172 10.992 1 95.25 67 ALA B O 1
ATOM 1512 N N . GLN B 1 68 ? 7.293 26.422 12.828 1 93.12 68 GLN B N 1
ATOM 1513 C CA . GLN B 1 68 ? 8.469 27.25 12.57 1 93.12 68 GLN B CA 1
ATOM 1514 C C . GLN B 1 68 ? 9.75 26.438 12.695 1 93.12 68 GLN B C 1
ATOM 1516 O O . GLN B 1 68 ? 10.805 26.844 12.211 1 93.12 68 GLN B O 1
ATOM 1521 N N . TYR B 1 69 ? 9.672 25.328 13.312 1 94.38 69 TYR B N 1
ATOM 1522 C CA . TYR B 1 69 ? 10.867 24.516 13.531 1 94.38 69 TYR B CA 1
ATOM 1523 C C . TYR B 1 69 ? 11.008 23.453 12.445 1 94.38 69 TYR B C 1
ATOM 1525 O O . TYR B 1 69 ? 11.992 22.719 12.406 1 94.38 69 TYR B O 1
ATOM 1533 N N . VAL B 1 70 ? 10.062 23.281 11.562 1 95.94 70 VAL B N 1
ATOM 1534 C CA . VAL B 1 70 ? 10.141 22.328 10.453 1 95.94 70 VAL B CA 1
ATOM 1535 C C . VAL B 1 70 ? 10.883 22.969 9.281 1 95.94 70 VAL B C 1
ATOM 1537 O O . VAL B 1 70 ? 10.492 24.031 8.789 1 95.94 70 VAL B O 1
ATOM 1540 N N . ASP B 1 71 ? 11.977 22.359 8.945 1 94.69 71 ASP B N 1
ATOM 1541 C CA . ASP B 1 71 ? 12.742 22.906 7.824 1 94.69 71 ASP B CA 1
ATOM 1542 C C . ASP B 1 71 ? 12.078 22.578 6.492 1 94.69 71 ASP B C 1
ATOM 1544 O O . ASP B 1 71 ? 11.242 21.672 6.414 1 94.69 71 ASP B O 1
ATOM 1548 N N . GLU B 1 72 ? 12.43 23.281 5.488 1 94.75 72 GLU B N 1
ATOM 1549 C CA . GLU B 1 72 ? 11.844 23.156 4.164 1 94.75 72 GLU B CA 1
ATOM 1550 C C . GLU B 1 72 ? 12.07 21.75 3.598 1 94.75 72 GLU B C 1
ATOM 1552 O O . GLU B 1 72 ? 11.211 21.203 2.898 1 94.75 72 GLU B O 1
ATOM 1557 N N . SER B 1 73 ? 13.25 21.203 3.881 1 95.56 73 SER B N 1
ATOM 1558 C CA . SER B 1 73 ? 13.57 19.875 3.379 1 95.56 73 SER B CA 1
ATOM 1559 C C . SER B 1 73 ? 12.594 18.828 3.91 1 95.56 73 SER B C 1
ATOM 1561 O O . SER B 1 73 ? 12.125 17.969 3.16 1 95.56 73 SER B O 1
ATOM 1563 N N . THR B 1 74 ? 12.281 18.906 5.156 1 96.62 74 THR B N 1
ATOM 1564 C CA . THR B 1 74 ? 11.312 18 5.754 1 96.62 74 THR B CA 1
ATOM 1565 C C . THR B 1 74 ? 9.922 18.234 5.16 1 96.62 74 THR B C 1
ATOM 1567 O O . THR B 1 74 ? 9.211 17.266 4.855 1 96.62 74 THR B O 1
ATOM 1570 N N . ALA B 1 75 ? 9.523 19.469 5 1 97.31 75 ALA B N 1
ATOM 1571 C CA . ALA B 1 75 ? 8.227 19.797 4.418 1 97.31 75 ALA B CA 1
ATOM 1572 C C . ALA B 1 75 ? 8.094 19.234 3.004 1 97.31 75 ALA B C 1
ATOM 1574 O O . ALA B 1 75 ? 7.047 18.719 2.631 1 97.31 75 ALA B O 1
ATOM 1575 N N . MET B 1 76 ? 9.164 19.266 2.291 1 97.38 76 MET B N 1
ATOM 1576 C CA . MET B 1 76 ? 9.164 18.766 0.923 1 97.38 76 MET B CA 1
ATOM 1577 C C . MET B 1 76 ? 9.07 17.234 0.911 1 97.38 76 MET B C 1
ATOM 1579 O O . MET B 1 76 ? 8.375 16.656 0.075 1 97.38 76 MET B O 1
ATOM 1583 N N . GLU B 1 77 ? 9.812 16.656 1.794 1 97.69 77 GLU B N 1
ATOM 1584 C CA . GLU B 1 77 ? 9.734 15.203 1.916 1 97.69 77 GLU B CA 1
ATOM 1585 C C . GLU B 1 77 ? 8.312 14.75 2.217 1 97.69 77 GLU B C 1
ATOM 1587 O O . GLU B 1 77 ? 7.805 13.812 1.594 1 97.69 77 GLU B O 1
ATOM 1592 N N . VAL B 1 78 ? 7.691 15.375 3.143 1 98.25 78 VAL B N 1
ATOM 1593 C CA . VAL B 1 78 ? 6.328 15.062 3.555 1 98.25 78 VAL B CA 1
ATOM 1594 C C . VAL B 1 78 ? 5.363 15.328 2.398 1 98.25 78 VAL B C 1
ATOM 1596 O O . VAL B 1 78 ? 4.473 14.516 2.129 1 98.25 78 VAL B O 1
ATOM 1599 N N . GLN B 1 79 ? 5.527 16.438 1.696 1 97.94 79 GLN B N 1
ATOM 1600 C CA . GLN B 1 79 ? 4.703 16.75 0.535 1 97.94 79 GLN B CA 1
ATOM 1601 C C . GLN B 1 79 ? 4.809 15.656 -0.527 1 97.94 79 GLN B C 1
ATOM 1603 O O . GLN B 1 79 ? 3.809 15.289 -1.145 1 97.94 79 GLN B O 1
ATOM 1608 N N . ASP B 1 80 ? 5.988 15.18 -0.714 1 97.94 80 ASP B N 1
ATOM 1609 C CA . ASP B 1 80 ? 6.227 14.148 -1.722 1 97.94 80 ASP B CA 1
ATOM 1610 C C . ASP B 1 80 ? 5.488 12.859 -1.373 1 97.94 80 ASP B C 1
ATOM 1612 O O . ASP B 1 80 ? 5.062 12.125 -2.264 1 97.94 80 ASP B O 1
ATOM 1616 N N . MET B 1 81 ? 5.312 12.562 -0.139 1 97.88 81 MET B N 1
ATOM 1617 C CA . MET B 1 81 ? 4.66 11.336 0.32 1 97.88 81 MET B CA 1
ATOM 1618 C C . MET B 1 81 ? 3.178 11.344 -0.044 1 97.88 81 MET B C 1
ATOM 1620 O O . MET B 1 81 ? 2.592 10.289 -0.297 1 97.88 81 MET B O 1
ATOM 1624 N N . ILE B 1 82 ? 2.615 12.555 -0.163 1 98.31 82 ILE B N 1
ATOM 1625 C CA . ILE B 1 82 ? 1.159 12.562 -0.256 1 98.31 82 ILE B CA 1
ATOM 1626 C C . ILE B 1 82 ? 0.727 13.258 -1.545 1 98.31 82 ILE B C 1
ATOM 1628 O O . ILE B 1 82 ? -0.457 13.258 -1.89 1 98.31 82 ILE B O 1
ATOM 1632 N N . ARG B 1 83 ? 1.634 13.773 -2.348 1 97.44 83 ARG B N 1
ATOM 1633 C CA . ARG B 1 83 ? 1.323 14.586 -3.516 1 97.44 83 ARG B CA 1
ATOM 1634 C C . ARG B 1 83 ? 0.596 13.773 -4.578 1 97.44 83 ARG B C 1
ATOM 1636 O O . ARG B 1 83 ? -0.08 14.328 -5.445 1 97.44 83 ARG B O 1
ATOM 1643 N N . VAL B 1 84 ? 0.749 12.477 -4.566 1 96.31 84 VAL B N 1
ATOM 1644 C CA . VAL B 1 84 ? 0.17 11.617 -5.59 1 96.31 84 VAL B CA 1
ATOM 1645 C C . VAL B 1 84 ? -1.316 11.406 -5.312 1 96.31 84 VAL B C 1
ATOM 1647 O O . VAL B 1 84 ? -2.041 10.859 -6.148 1 96.31 84 VAL B O 1
ATOM 1650 N N . TYR B 1 85 ? -1.76 11.844 -4.172 1 97.62 85 TYR B N 1
ATOM 1651 C CA . TYR B 1 85 ? -3.15 11.648 -3.775 1 97.62 85 TYR B CA 1
ATOM 1652 C C . TYR B 1 85 ? -3.922 12.961 -3.814 1 97.62 85 TYR B C 1
ATOM 1654 O O . TYR B 1 85 ? -3.334 14.039 -3.701 1 97.62 85 TYR B O 1
ATOM 1662 N N . ASP B 1 86 ? -5.23 12.781 -3.951 1 96.62 86 ASP B N 1
ATOM 1663 C CA . ASP B 1 86 ? -6.105 13.922 -3.709 1 96.62 86 ASP B CA 1
ATOM 1664 C C . ASP B 1 86 ? -6.98 13.695 -2.479 1 96.62 86 ASP B C 1
ATOM 1666 O O . ASP B 1 86 ? -7.148 12.562 -2.031 1 96.62 86 ASP B O 1
ATOM 1670 N N . GLU B 1 87 ? -7.477 14.781 -2.006 1 97.06 87 GLU B N 1
ATOM 1671 C CA . GLU B 1 87 ? -8.219 14.758 -0.75 1 97.06 87 GLU B CA 1
ATOM 1672 C C . GLU B 1 87 ? -9.383 13.766 -0.811 1 97.06 87 GLU B C 1
ATOM 1674 O O . GLU B 1 87 ? -9.562 12.961 0.101 1 97.06 87 GLU B O 1
ATOM 1679 N N . ASP B 1 88 ? -10.18 13.844 -1.901 1 97.25 88 ASP B N 1
ATOM 1680 C CA . ASP B 1 88 ? -11.375 13.016 -2.023 1 97.25 88 ASP B CA 1
ATOM 1681 C C . ASP B 1 88 ? -11.008 11.531 -2.016 1 97.25 88 ASP B C 1
ATOM 1683 O O . ASP B 1 88 ? -11.68 10.727 -1.367 1 97.25 88 ASP B O 1
ATOM 1687 N N . THR B 1 89 ? -9.961 11.18 -2.67 1 96 89 THR B N 1
ATOM 1688 C CA . THR B 1 89 ? -9.508 9.797 -2.734 1 96 89 THR B CA 1
ATOM 1689 C C . THR B 1 89 ? -9.117 9.289 -1.351 1 96 89 THR B C 1
ATOM 1691 O O . THR B 1 89 ? -9.469 8.18 -0.967 1 96 89 THR B O 1
ATOM 1694 N N . VAL B 1 90 ? -8.391 10.07 -0.581 1 97.38 90 VAL B N 1
ATOM 1695 C CA . VAL B 1 90 ? -7.953 9.664 0.752 1 97.38 90 VAL B CA 1
ATOM 1696 C C . VAL B 1 90 ? -9.164 9.523 1.673 1 97.38 90 VAL B C 1
ATOM 1698 O O . VAL B 1 90 ? -9.258 8.562 2.439 1 97.38 90 VAL B O 1
ATOM 1701 N N . ARG B 1 91 ? -10.117 10.469 1.524 1 96.5 91 ARG B N 1
ATOM 1702 C CA . ARG B 1 91 ? -11.32 10.453 2.35 1 96.5 91 ARG B CA 1
ATOM 1703 C C . ARG B 1 91 ? -12.172 9.219 2.066 1 96.5 91 ARG B C 1
ATOM 1705 O O . ARG B 1 91 ? -12.812 8.68 2.971 1 96.5 91 ARG B O 1
ATOM 1712 N N . LEU B 1 92 ? -12.164 8.844 0.804 1 94.75 92 LEU B N 1
ATOM 1713 C CA . LEU B 1 92 ? -12.883 7.625 0.441 1 94.75 92 LEU B CA 1
ATOM 1714 C C . LEU B 1 92 ? -12.25 6.402 1.09 1 94.75 92 LEU B C 1
ATOM 1716 O O . LEU B 1 92 ? -12.945 5.445 1.435 1 94.75 92 LEU B O 1
ATOM 1720 N N . CYS B 1 93 ? -10.938 6.453 1.312 1 95.38 93 CYS B N 1
ATOM 1721 C CA . CYS B 1 93 ? -10.25 5.355 1.984 1 95.38 93 CYS B CA 1
ATOM 1722 C C . CYS B 1 93 ? -10.508 5.387 3.486 1 95.38 93 CYS B C 1
ATOM 1724 O O . CYS B 1 93 ? -10.68 4.34 4.113 1 95.38 93 CYS B O 1
ATOM 1726 N N . SER B 1 94 ? -10.484 6.535 4.047 1 94.06 94 SER B N 1
ATOM 1727 C CA . SER B 1 94 ? -10.719 6.762 5.469 1 94.06 94 SER B CA 1
ATOM 1728 C C . SER B 1 94 ? -11.055 8.219 5.75 1 94.06 94 SER B C 1
ATOM 1730 O O . SER B 1 94 ? -10.273 9.117 5.43 1 94.06 94 SER B O 1
ATOM 1732 N N . PRO B 1 95 ? -12.211 8.516 6.383 1 94.19 95 PRO B N 1
ATOM 1733 C CA . PRO B 1 95 ? -12.539 9.891 6.738 1 94.19 95 PRO B CA 1
ATOM 1734 C C . PRO B 1 95 ? -11.484 10.539 7.641 1 94.19 95 PRO B C 1
ATOM 1736 O O . PRO B 1 95 ? -11.117 11.695 7.434 1 94.19 95 PRO B O 1
ATOM 1739 N N . ALA B 1 96 ? -10.938 9.797 8.555 1 93.94 96 ALA B N 1
ATOM 1740 C CA . ALA B 1 96 ? -9.922 10.328 9.461 1 93.94 96 ALA B CA 1
ATOM 1741 C C . ALA B 1 96 ? -8.641 10.68 8.703 1 93.94 96 ALA B C 1
ATOM 1743 O O . ALA B 1 96 ? -8.086 11.766 8.883 1 93.94 96 ALA B O 1
ATOM 1744 N N . ALA B 1 97 ? -8.227 9.797 7.797 1 95.31 97 ALA B N 1
ATOM 1745 C CA . ALA B 1 97 ? -7.023 10.07 7.016 1 95.31 97 ALA B CA 1
ATOM 1746 C C . ALA B 1 97 ? -7.215 11.297 6.129 1 95.31 97 ALA B C 1
ATOM 1748 O O . ALA B 1 97 ? -6.27 12.055 5.895 1 95.31 97 ALA B O 1
ATOM 1749 N N . GLY B 1 98 ? -8.469 11.414 5.676 1 96.38 98 GLY B N 1
ATOM 1750 C CA . GLY B 1 98 ? -8.781 12.594 4.891 1 96.38 98 GLY B CA 1
ATOM 1751 C C . GLY B 1 98 ? -8.547 13.891 5.645 1 96.38 98 GLY B C 1
ATOM 1752 O O . GLY B 1 98 ? -7.988 14.844 5.094 1 96.38 98 GLY B O 1
ATOM 1753 N N . THR B 1 99 ? -8.938 13.93 6.875 1 94.75 99 THR B N 1
ATOM 1754 C CA . THR B 1 99 ? -8.734 15.109 7.707 1 94.75 99 THR B CA 1
ATOM 1755 C C . THR B 1 99 ? -7.25 15.375 7.914 1 94.75 99 THR B C 1
ATOM 1757 O O . THR B 1 99 ? -6.793 16.516 7.789 1 94.75 99 THR B O 1
ATOM 1760 N N . PHE B 1 100 ? -6.496 14.305 8.141 1 95.94 100 PHE B N 1
ATOM 1761 C CA . PHE B 1 100 ? -5.059 14.469 8.32 1 95.94 100 PHE B CA 1
ATOM 1762 C C . PHE B 1 100 ? -4.395 14.906 7.023 1 95.94 100 PHE B C 1
ATOM 1764 O O . PHE B 1 100 ? -3.463 15.719 7.039 1 95.94 100 PHE B O 1
ATOM 1771 N N . TYR B 1 101 ? -4.848 14.445 5.973 1 98.19 101 TYR B N 1
ATOM 1772 C CA . TYR B 1 101 ? -4.316 14.828 4.668 1 98.19 101 TYR B CA 1
ATOM 1773 C C . TYR B 1 101 ? -4.445 16.328 4.445 1 98.19 101 TYR B C 1
ATOM 1775 O O . TYR B 1 101 ? -3.486 16.984 4.035 1 98.19 101 TYR B O 1
ATOM 1783 N N . VAL B 1 102 ? -5.66 16.844 4.648 1 97.69 102 VAL B N 1
ATOM 1784 C CA . VAL B 1 102 ? -5.906 18.266 4.461 1 97.69 102 VAL B CA 1
ATOM 1785 C C . VAL B 1 102 ? -4.977 19.078 5.363 1 97.69 102 VAL B C 1
ATOM 1787 O O . VAL B 1 102 ? -4.391 20.062 4.93 1 97.69 102 VAL B O 1
ATOM 1790 N N . TRP B 1 103 ? -4.898 18.625 6.547 1 97.75 103 TRP B N 1
ATOM 1791 C CA . TRP B 1 103 ? -4.027 19.312 7.496 1 97.75 103 TRP B CA 1
ATOM 1792 C C . TRP B 1 103 ? -2.584 19.312 7.012 1 97.75 103 TRP B C 1
ATOM 1794 O O . TRP B 1 103 ? -1.949 20.359 6.926 1 97.75 103 TRP B O 1
ATOM 1804 N N . VAL B 1 104 ? -2.031 18.156 6.699 1 98.31 104 VAL B N 1
ATOM 1805 C CA . VAL B 1 104 ? -0.647 18.031 6.258 1 98.31 104 VAL B CA 1
ATOM 1806 C C . VAL B 1 104 ? -0.413 18.906 5.027 1 98.31 104 VAL B C 1
ATOM 1808 O O . VAL B 1 104 ? 0.568 19.641 4.965 1 98.31 104 VAL B O 1
ATOM 1811 N N . ASN B 1 105 ? -1.317 18.75 4.117 1 97.94 105 ASN B N 1
ATOM 1812 C CA . ASN B 1 105 ? -1.18 19.516 2.879 1 97.94 105 ASN B CA 1
ATOM 1813 C C . ASN B 1 105 ? -1.108 21.016 3.143 1 97.94 105 ASN B C 1
ATOM 1815 O O . ASN B 1 105 ? -0.286 21.703 2.549 1 97.94 105 ASN B O 1
ATOM 1819 N N . ASN B 1 106 ? -1.961 21.453 3.998 1 96.94 106 ASN B N 1
ATOM 1820 C CA . ASN B 1 106 ? -1.967 22.891 4.32 1 96.94 106 ASN B CA 1
ATOM 1821 C C . ASN B 1 106 ? -0.685 23.297 5.035 1 96.94 106 ASN B C 1
ATOM 1823 O O . ASN B 1 106 ? -0.107 24.344 4.723 1 96.94 106 ASN B O 1
ATOM 1827 N N . ILE B 1 107 ? -0.193 22.516 5.949 1 97.31 107 ILE B N 1
ATOM 1828 C CA . ILE B 1 107 ? 0.985 22.828 6.75 1 97.31 107 ILE B CA 1
ATOM 1829 C C . ILE B 1 107 ? 2.215 22.906 5.852 1 97.31 107 ILE B C 1
ATOM 1831 O O . ILE B 1 107 ? 2.965 23.891 5.895 1 97.31 107 ILE B O 1
ATOM 1835 N N . VAL B 1 108 ? 2.369 21.938 5.027 1 97.19 108 VAL B N 1
ATOM 1836 C CA . VAL B 1 108 ? 3.592 21.875 4.234 1 97.19 108 VAL B CA 1
ATOM 1837 C C . VAL B 1 108 ? 3.566 22.969 3.166 1 97.19 108 VAL B C 1
ATOM 1839 O O . VAL B 1 108 ? 4.602 23.562 2.852 1 97.19 108 VAL B O 1
ATOM 1842 N N . THR B 1 109 ? 2.418 23.219 2.574 1 95.81 109 THR B N 1
ATOM 1843 C CA . THR B 1 109 ? 2.273 24.297 1.604 1 95.81 109 THR B CA 1
ATOM 1844 C C . THR B 1 109 ? 2.65 25.641 2.225 1 95.81 109 THR B C 1
ATOM 1846 O O . THR B 1 109 ? 3.371 26.438 1.613 1 95.81 109 THR B O 1
ATOM 1849 N N . ASP B 1 110 ? 2.203 25.859 3.424 1 94.81 110 ASP B N 1
ATOM 1850 C CA . ASP B 1 110 ? 2.49 27.094 4.145 1 94.81 110 ASP B CA 1
ATOM 1851 C C . ASP B 1 110 ? 3.979 27.203 4.465 1 94.81 110 ASP B C 1
ATOM 1853 O O . ASP B 1 110 ? 4.578 28.266 4.281 1 94.81 110 ASP B O 1
ATOM 1857 N N . ILE B 1 111 ? 4.617 26.188 4.852 1 94.81 111 ILE B N 1
ATOM 1858 C CA . ILE B 1 111 ? 6.027 26.203 5.215 1 94.81 111 ILE B CA 1
ATOM 1859 C C . ILE B 1 111 ? 6.879 26.469 3.977 1 94.81 111 ILE B C 1
ATOM 1861 O O . ILE B 1 111 ? 7.805 27.281 4.02 1 94.81 111 ILE B O 1
ATOM 1865 N N . ILE B 1 112 ? 6.551 25.844 2.912 1 93.25 112 ILE B N 1
ATOM 1866 C CA . ILE B 1 112 ? 7.312 25.969 1.674 1 93.25 112 ILE B CA 1
ATOM 1867 C C . ILE B 1 112 ? 7.109 27.359 1.081 1 93.25 112 ILE B C 1
ATOM 1869 O O . ILE B 1 112 ? 8.062 27.984 0.611 1 93.25 112 ILE B O 1
ATOM 1873 N N . ALA B 1 113 ? 5.965 27.906 1.084 1 90.25 113 ALA B N 1
ATOM 1874 C CA . ALA B 1 113 ? 5.66 29.234 0.574 1 90.25 113 ALA B CA 1
ATOM 1875 C C . ALA B 1 113 ? 6.387 30.312 1.382 1 90.25 113 ALA B C 1
ATOM 1877 O O . ALA B 1 113 ? 6.883 31.297 0.82 1 90.25 113 ALA B O 1
ATOM 1878 N N . ASN B 1 114 ? 6.445 30.203 2.721 1 83.88 114 ASN B N 1
ATOM 1879 C CA . ASN B 1 114 ? 7.051 31.203 3.594 1 83.88 114 ASN B CA 1
ATOM 1880 C C . ASN B 1 114 ? 8.562 31.016 3.697 1 83.88 114 ASN B C 1
ATOM 1882 O O . ASN B 1 114 ? 9.273 31.906 4.176 1 83.88 114 ASN B O 1
ATOM 1886 N N . GLY B 1 115 ? 9.125 29.828 3.613 1 70.94 115 GLY B N 1
ATOM 1887 C CA . GLY B 1 115 ? 10.562 29.609 3.59 1 70.94 115 GLY B CA 1
ATOM 1888 C C . GLY B 1 115 ? 11.25 30.281 2.418 1 70.94 115 GLY B C 1
ATOM 1889 O O . GLY B 1 115 ? 12.422 30.656 2.504 1 70.94 115 GLY B O 1
ATOM 1890 N N . ASN B 1 116 ? 10.648 30.344 1.311 1 56.19 116 ASN B N 1
ATOM 1891 C CA . ASN B 1 116 ? 11.188 31.078 0.176 1 56.19 116 ASN B CA 1
ATOM 1892 C C . ASN B 1 116 ? 11.227 32.594 0.449 1 56.19 116 ASN B C 1
ATOM 1894 O O . ASN B 1 116 ? 11.898 33.344 -0.262 1 56.19 116 ASN B O 1
ATOM 1898 N N . THR B 1 117 ? 10.492 33.125 1.492 1 48.97 117 THR B N 1
ATOM 1899 C CA . THR B 1 117 ? 10.469 34.562 1.673 1 48.97 117 THR B CA 1
ATOM 1900 C C . THR B 1 117 ? 11.703 35.031 2.441 1 48.97 117 THR B C 1
ATOM 1902 O O . THR B 1 117 ? 11.977 36.25 2.5 1 48.97 117 THR B O 1
ATOM 1905 N N . SER B 1 118 ? 12.383 34.312 3.316 1 45.72 118 SER B N 1
ATOM 1906 C CA . SER B 1 118 ? 13.508 34.906 4.02 1 45.72 118 SER B CA 1
ATOM 1907 C C . SER B 1 118 ? 14.562 35.406 3.037 1 45.72 118 SER B C 1
ATOM 1909 O O . SER B 1 118 ? 15.539 36.062 3.439 1 45.72 118 SER B O 1
ATOM 1911 N N . TYR B 1 119 ? 14.727 34.812 1.895 1 39.75 119 TYR B N 1
ATOM 1912 C CA . TYR B 1 119 ? 15.773 35.406 1.061 1 39.75 119 TYR B CA 1
ATOM 1913 C C . TYR B 1 119 ? 15.289 36.688 0.39 1 39.75 119 TYR B C 1
ATOM 1915 O O . TYR B 1 119 ? 15.773 37.031 -0.683 1 39.75 119 TYR B O 1
ATOM 1923 N N . LYS B 1 120 ? 14.148 37.281 0.75 1 40.28 120 LYS B N 1
ATOM 1924 C CA . LYS B 1 120 ? 13.953 38.594 0.107 1 40.28 120 LYS B CA 1
ATOM 1925 C C . LYS B 1 120 ? 14.922 39.625 0.671 1 40.28 120 LYS B C 1
ATOM 1927 O O . LYS B 1 120 ? 14.992 39.812 1.887 1 40.28 120 LYS B O 1
ATOM 1932 N N . GLY B 1 121 ? 16.188 39.75 0.185 1 34.38 121 GLY B N 1
ATOM 1933 C CA . GLY B 1 121 ? 17.141 40.844 0.321 1 34.38 121 GLY B CA 1
ATOM 1934 C C . GLY B 1 121 ? 16.469 42.219 0.432 1 34.38 121 GLY B C 1
ATOM 1935 O O . GLY B 1 121 ? 15.758 42.625 -0.479 1 34.38 121 GLY B O 1
ATOM 1936 N N . THR B 1 122 ? 15.93 42.469 1.62 1 26.42 122 THR B N 1
ATOM 1937 C CA . THR B 1 122 ? 15.875 43.938 1.812 1 26.42 122 THR B CA 1
ATOM 1938 C C . THR B 1 122 ? 17.281 44.5 1.957 1 26.42 122 THR B C 1
ATOM 1940 O O . THR B 1 122 ? 18.188 43.812 2.441 1 26.42 122 THR B O 1
#

Radius of gyration: 22.25 Å; Cα contacts (8 Å, |Δi|>4): 242; chains: 2; bounding box: 45×80×45 Å

Solvent-accessible surface area (backbone atoms only — not comparable to full-atom values): 13833 Å² total; per-residue (Å²): 132,67,64,76,54,45,55,49,63,70,64,52,88,72,60,38,61,62,51,51,38,37,51,44,34,47,37,48,75,72,65,52,55,68,78,47,52,69,42,71,66,40,45,42,48,50,49,65,71,60,29,69,68,49,50,52,50,50,62,68,44,28,70,83,74,45,50,87,74,58,51,58,70,58,34,48,55,37,45,63,57,44,63,89,58,54,64,68,62,33,30,73,75,33,64,40,44,20,54,50,39,55,49,46,53,51,52,32,52,51,47,51,63,54,61,65,52,74,70,61,80,123,132,68,64,75,53,45,55,50,62,71,65,52,87,71,61,38,60,64,50,51,36,35,52,43,34,48,38,48,74,74,64,50,57,68,78,47,51,70,42,69,67,39,45,41,50,49,48,64,72,59,28,67,68,50,50,51,51,48,61,68,44,28,70,83,73,43,50,85,75,58,50,60,69,60,35,50,54,38,46,63,58,44,63,89,56,52,64,68,62,35,30,72,74,32,63,40,44,20,54,50,38,54,50,46,52,53,52,30,52,50,46,50,64,56,61,65,50,73,71,61,80,121

pLDDT: mean 90.09, std 14.99, range [26.14, 98.69]

Sequence (244 aa):
MQQPTVSELHRYKIPKPPIVDVMVATFTLLGESKDNLKVWKGIQTLLRKLGLKSVISRVRQFPEKQAQYVDESTAMEVQDMIRVYDEDTVRLCSPAAGTFYVWVNNIVTDIIANGNTSYKGTMQQPTVSELHRYKIPKPPIVDVMVATF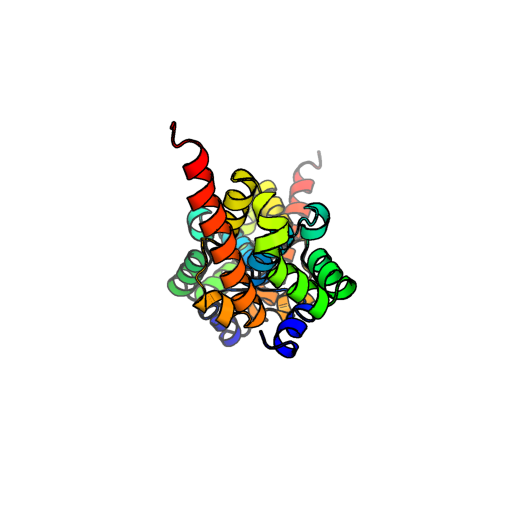TLLGESKDNLKVWKGIQTLLRKLGLKSVISRVRQFPEKQAQYVDESTAMEVQDMIRVYDEDTVRLCSPAAGTFYVWVNNIVTDIIANGNTSYKGT

Foldseek 3Di:
DDQVLLCVLLVDPDADLLLLLLLLLLVLQVPDDPVLSVDSVSSSVVCVVCDPVNSVVCLVCCLPPPLVVDALVSLVVSCVSNVVDDLVVLCVRGVNSSVSNVSSVVSSVVSNVVVVVVPPDD/DDQVLVVVLLVDPDADLLLLLLLLLLVLQVPDDPVLSVDSVSSSVVCVVCDPVNSVVCLVCCLPPPLVVDALVSLVVSCVSNVVDDLVVLCVRGVNSSVSNVSSVVSSVVSNVVVVPVPPDD

Secondary structure (DSSP, 8-state):
--HHHHGGGGT-SS--HHHHHHHHHHHHHTT--GGGGSSHHHHHHHHHHH-HHHHHHHHHHHHHHTGGGS-HHHHHHHHHHHTT--HHHHHHH-HHHHHHHHHHHHHHHHHHHHHGGGG---/--HHHHGGGGT-SS--HHHHHHHHHHHHHTT--GGGGSSHHHHHHHHHHH-HHHHHHHHHHHHHHTGGGS-HHHHHHHHHHHTT--HHHHHHH-HHHHHHHHHHHHHHHHHHHHHTTTT---